Protein AF-A0A953ZFB8-F1 (afdb_monomer_lite)

Radius of gyration: 38.37 Å; chains: 1; bounding box: 50×89×90 Å

Secondary structure (DSSP, 8-state):
---------------------------------------PPP-----------------THHHHHHHHHHHHHHHHHHGGGGG----SSSHIIIIIS-SGGG---HHHHHHHT-TTS-GGGTTTS--HHHHHHHHHHHHHHSS-HHHHHHHHHHHHHHHHHHHHHHHHHHHS-HHHHHHHHHHHHH-GGGHHHHH--

Sequence (197 aa):
MSKKKKKKTQASKQSSAKQSNRQSTDPTTAKAAQPASEKSPPVSKAPKTERQSAALPSPPWLLWVFAGAIVVSACVAYWPGLGNGFTNWDDNWLITGNRFIRDLSWQNIQTMFNPMAPREELGNEYLPLRDLSYAINYAFDGLNPRAYHATNLLLHVFNSLLVMLFAARLTGRRWIGGIAGLLFAVHPVHVEAVSWL

pLDDT: mean 80.93, std 21.79, range [34.56, 98.62]

Structure (mmCIF, N/CA/C/O backbone):
data_AF-A0A953ZFB8-F1
#
_entry.id   AF-A0A953ZFB8-F1
#
loop_
_atom_site.group_PDB
_atom_site.id
_atom_site.type_symbol
_atom_site.label_atom_id
_atom_site.label_alt_id
_atom_site.label_comp_id
_atom_site.label_asym_id
_atom_site.label_entity_id
_atom_site.label_seq_id
_atom_site.pdbx_PDB_ins_code
_atom_site.Cartn_x
_atom_site.Cartn_y
_atom_site.Cartn_z
_atom_site.occupancy
_atom_site.B_iso_or_equiv
_atom_site.auth_seq_id
_atom_site.auth_comp_id
_atom_site.auth_asym_id
_atom_site.auth_atom_id
_atom_site.pdbx_PDB_model_num
ATOM 1 N N . MET A 1 1 ? -8.477 70.138 -23.673 1.00 41.78 1 MET A N 1
ATOM 2 C CA . MET A 1 1 ? -9.912 70.512 -23.767 1.00 41.78 1 MET A CA 1
ATOM 3 C C . MET A 1 1 ? -10.722 69.488 -22.969 1.00 41.78 1 MET A C 1
ATOM 5 O O . MET A 1 1 ? -10.775 68.341 -23.363 1.00 41.78 1 MET A O 1
ATOM 9 N N . SER A 1 2 ? -11.025 69.743 -21.694 1.00 40.59 2 SER A N 1
ATOM 10 C CA . SER A 1 2 ? -12.325 70.227 -21.182 1.00 40.59 2 SER A CA 1
ATOM 11 C C . SER A 1 2 ? -13.542 69.375 -21.580 1.00 40.59 2 SER A C 1
ATOM 13 O O . SER A 1 2 ? -14.003 69.481 -22.712 1.00 40.59 2 SER A O 1
ATOM 15 N N . LYS A 1 3 ? -14.135 68.646 -20.617 1.00 45.97 3 LYS A N 1
ATOM 16 C CA . LYS A 1 3 ? -15.486 68.950 -20.094 1.00 45.97 3 LYS A CA 1
ATOM 17 C C . LYS A 1 3 ? -15.881 68.085 -18.880 1.00 45.97 3 LYS A C 1
ATOM 19 O O . LYS A 1 3 ? -15.842 66.865 -18.902 1.00 45.97 3 LYS A O 1
ATOM 24 N N . LYS A 1 4 ? -16.311 68.803 -17.836 1.00 47.00 4 LYS A N 1
ATOM 25 C CA . LYS A 1 4 ? -16.995 68.384 -16.597 1.00 47.00 4 LYS A CA 1
ATOM 26 C C . LYS A 1 4 ? -18.384 67.775 -16.850 1.00 47.00 4 LYS A C 1
ATOM 28 O O . LYS A 1 4 ? -19.067 68.236 -17.762 1.00 47.00 4 LYS A O 1
ATOM 33 N N . LYS A 1 5 ? -18.878 66.980 -15.886 1.00 47.72 5 LYS A N 1
ATOM 34 C CA . LYS A 1 5 ? -20.189 67.100 -15.177 1.00 47.72 5 LYS A CA 1
ATOM 35 C C . LYS A 1 5 ? -20.381 65.875 -14.250 1.00 47.72 5 LYS A C 1
ATOM 37 O O . LYS A 1 5 ? -19.920 64.814 -14.618 1.00 47.72 5 LYS A O 1
ATOM 42 N N . LYS A 1 6 ? -21.135 65.856 -13.142 1.00 48.69 6 LYS A N 1
ATOM 43 C CA . LYS A 1 6 ? -21.593 66.783 -12.074 1.00 48.69 6 LYS A CA 1
ATOM 44 C C . LYS A 1 6 ? -22.610 65.966 -11.226 1.00 48.69 6 LYS A C 1
ATOM 46 O O . LYS A 1 6 ? -23.316 65.163 -11.823 1.00 48.69 6 LYS A O 1
ATOM 51 N N . LYS A 1 7 ? -22.813 66.355 -9.950 1.00 50.81 7 LYS A N 1
ATOM 52 C CA . LYS A 1 7 ? -23.950 66.061 -9.014 1.00 50.81 7 LYS A CA 1
ATOM 53 C C . LYS A 1 7 ? -23.828 64.777 -8.169 1.00 50.81 7 LYS A C 1
ATOM 55 O O . LYS A 1 7 ? -23.383 63.777 -8.696 1.00 50.81 7 LYS A O 1
ATOM 60 N N . LYS A 1 8 ? -24.265 64.697 -6.901 1.00 45.34 8 LYS A N 1
ATOM 61 C CA . LYS A 1 8 ? -24.909 65.586 -5.881 1.00 45.34 8 LYS A CA 1
ATOM 62 C C . LYS A 1 8 ? -24.844 64.781 -4.549 1.00 45.34 8 LYS A C 1
ATOM 64 O O . LYS A 1 8 ? -25.052 63.581 -4.615 1.00 45.34 8 LYS A O 1
ATOM 69 N N . THR A 1 9 ? -24.370 65.280 -3.402 1.00 46.12 9 THR A N 1
ATOM 70 C CA . THR A 1 9 ? -25.016 66.132 -2.363 1.00 46.12 9 THR A CA 1
ATOM 71 C C . THR A 1 9 ? -26.118 65.466 -1.512 1.00 46.12 9 THR A C 1
ATOM 73 O O . THR A 1 9 ? -27.192 65.223 -2.047 1.00 46.12 9 THR A O 1
ATOM 76 N N . GLN A 1 10 ? -25.884 65.342 -0.190 1.00 43.16 10 GLN A N 1
ATOM 77 C CA . GLN A 1 10 ? -26.814 65.524 0.962 1.00 43.16 10 GLN A CA 1
ATOM 78 C C . GLN A 1 10 ? -25.949 65.551 2.260 1.00 43.16 10 GLN A C 1
ATOM 80 O O . GLN A 1 10 ? -25.187 64.620 2.475 1.00 43.16 10 GLN A O 1
ATOM 85 N N . ALA A 1 11 ? -25.716 66.695 2.933 1.00 44.22 11 ALA A N 1
ATOM 86 C CA . ALA A 1 11 ? -26.520 67.402 3.965 1.00 44.22 11 ALA A CA 1
ATOM 87 C C . ALA A 1 11 ? -26.626 66.610 5.299 1.00 44.22 11 ALA A C 1
ATOM 89 O O . ALA A 1 11 ? -27.256 65.566 5.310 1.00 44.22 11 ALA A O 1
ATOM 90 N N . SER A 1 12 ? -25.898 66.920 6.388 1.00 40.75 12 SER A N 1
ATOM 91 C CA . SER A 1 12 ? -25.897 68.095 7.304 1.00 40.75 12 SER A CA 1
ATOM 92 C C . SER A 1 12 ? -27.102 68.193 8.260 1.00 40.75 12 SER A C 1
ATOM 94 O O . SER A 1 12 ? -28.220 68.393 7.788 1.00 40.75 12 SER A O 1
ATOM 96 N N . LYS A 1 13 ? -26.823 68.122 9.582 1.00 46.78 13 LYS A N 1
ATOM 97 C CA . LYS A 1 13 ? -27.355 68.916 10.733 1.00 46.78 13 LYS A CA 1
ATOM 98 C C . LYS A 1 13 ? -26.874 68.254 12.052 1.00 46.78 13 LYS A C 1
ATOM 100 O O . LYS A 1 13 ? -27.098 67.065 12.220 1.00 46.78 13 LYS A O 1
ATOM 105 N N . GLN A 1 14 ? -25.990 68.851 12.873 1.00 45.16 14 GLN A N 1
ATOM 106 C CA . GLN A 1 14 ? -26.216 69.892 13.917 1.00 45.16 14 GLN A CA 1
ATOM 107 C C . GLN A 1 14 ? -27.332 69.490 14.915 1.00 45.16 14 GLN A C 1
ATOM 109 O O . GLN A 1 14 ? -28.384 69.060 14.470 1.00 45.16 14 GLN A O 1
ATOM 114 N N . SER A 1 15 ? -27.232 69.604 16.250 1.00 41.75 15 SER A N 1
ATOM 115 C CA . SER A 1 15 ? -26.653 70.686 17.063 1.00 41.75 15 SER A CA 1
ATOM 116 C C . SER A 1 15 ? -26.694 70.377 18.582 1.00 41.75 15 SER A C 1
ATOM 118 O O . SER A 1 15 ? -27.609 69.694 19.025 1.00 41.75 15 SER A O 1
ATOM 120 N N . SER A 1 16 ? -25.787 71.029 19.332 1.00 41.94 16 SER A N 1
ATOM 121 C CA . SER A 1 16 ? -25.888 71.599 20.707 1.00 41.94 16 SER A CA 1
ATOM 122 C C . SER A 1 16 ? -26.196 70.693 21.918 1.00 41.94 16 SER A C 1
ATOM 124 O O . SER A 1 16 ? -27.243 70.073 21.982 1.00 41.94 16 SER A O 1
ATOM 126 N N . ALA A 1 17 ? -25.324 70.538 22.926 1.00 40.50 17 ALA A N 1
ATOM 127 C CA . ALA A 1 17 ? -24.725 71.504 23.875 1.00 40.50 17 ALA A CA 1
ATOM 128 C C . ALA A 1 17 ? -25.684 72.037 24.963 1.00 40.50 17 ALA A C 1
ATOM 130 O O . ALA A 1 17 ? -26.555 72.844 24.650 1.00 40.50 17 ALA A O 1
ATOM 131 N N . LYS A 1 18 ? -25.423 71.706 26.243 1.00 44.59 18 LYS A N 1
ATOM 132 C CA . LYS A 1 18 ? -25.261 72.697 27.332 1.00 44.59 18 LYS A CA 1
ATOM 133 C C . LYS A 1 18 ? -24.816 72.080 28.666 1.00 44.59 18 LYS A C 1
ATOM 135 O O . LYS A 1 18 ? -25.391 71.113 29.147 1.00 44.59 18 LYS A O 1
ATOM 140 N N . GLN A 1 19 ? -23.804 72.719 29.249 1.00 43.84 19 GLN A N 1
ATOM 141 C CA . GLN A 1 19 ? -23.327 72.603 30.628 1.00 43.84 19 GLN A CA 1
ATOM 142 C C . GLN A 1 19 ? -24.406 72.934 31.668 1.00 43.84 19 GLN A C 1
ATOM 144 O O . GLN A 1 19 ? -25.218 73.829 31.441 1.00 43.84 19 GLN A O 1
ATOM 149 N N . SER A 1 20 ? -24.266 72.379 32.874 1.00 43.28 20 SER A N 1
ATOM 150 C CA . SER A 1 20 ? -24.344 73.196 34.091 1.00 43.28 20 SER A CA 1
ATOM 151 C C . SER A 1 20 ? -23.606 72.527 35.251 1.00 43.28 20 SER A C 1
ATOM 153 O O . SER A 1 20 ? -23.839 71.372 35.588 1.00 43.28 20 SER A O 1
ATOM 155 N N . ASN A 1 21 ? -22.685 73.298 35.813 1.00 38.06 21 ASN A N 1
ATOM 156 C CA . ASN A 1 21 ? -21.825 73.034 36.955 1.00 38.06 21 ASN A CA 1
ATOM 157 C C . ASN A 1 21 ? -22.544 73.502 38.235 1.00 38.06 21 ASN A C 1
ATOM 159 O O . ASN A 1 21 ? -23.193 74.547 38.174 1.00 38.06 21 ASN A O 1
ATOM 163 N N . ARG A 1 22 ? -22.393 72.804 39.370 1.00 39.56 22 ARG A N 1
ATOM 164 C CA . ARG A 1 22 ? -22.519 73.363 40.737 1.00 39.56 22 ARG A CA 1
ATOM 165 C C . ARG A 1 22 ? -22.093 72.325 41.786 1.00 39.56 22 ARG A C 1
ATOM 167 O O . ARG A 1 22 ? -22.805 71.366 42.056 1.00 39.56 22 ARG A O 1
ATOM 174 N N . GLN A 1 23 ? -20.916 72.549 42.363 1.00 40.75 23 GLN A N 1
ATOM 175 C CA . GLN A 1 23 ? -20.495 72.044 43.673 1.00 40.75 23 GLN A CA 1
ATOM 176 C C . GLN A 1 23 ? -21.063 72.949 44.773 1.00 40.75 23 GLN A C 1
ATOM 178 O O . GLN A 1 23 ? -21.121 74.156 44.545 1.00 40.75 23 GLN A O 1
ATOM 183 N N . SER A 1 24 ? -21.355 72.394 45.957 1.00 38.72 24 SER A N 1
ATOM 184 C CA . SER A 1 24 ? -20.981 72.981 47.263 1.00 38.72 24 SER A CA 1
ATOM 185 C C . SER A 1 24 ? -21.540 72.177 48.456 1.00 38.72 24 SER A C 1
ATOM 187 O O . SER A 1 24 ? -22.750 71.981 48.510 1.00 38.72 24 SER A O 1
ATOM 189 N N . THR A 1 25 ? -20.646 71.845 49.410 1.00 40.09 25 THR A N 1
ATOM 190 C CA . THR A 1 25 ? -20.782 71.949 50.896 1.00 40.09 25 THR A CA 1
ATOM 191 C C . THR A 1 25 ? -21.864 71.118 51.617 1.00 40.09 25 THR A C 1
ATOM 193 O O . THR A 1 25 ? -23.002 71.115 51.181 1.00 40.09 25 THR A O 1
ATOM 196 N N . ASP A 1 26 ? -21.706 70.497 52.791 1.00 38.88 26 ASP A N 1
ATOM 197 C CA . ASP A 1 26 ? -20.645 70.273 53.795 1.00 38.88 26 ASP A CA 1
ATOM 198 C C . ASP A 1 26 ? -21.293 69.314 54.871 1.00 38.88 26 ASP A C 1
ATOM 200 O O . ASP A 1 26 ? -22.185 68.561 54.473 1.00 38.88 26 ASP A O 1
ATOM 204 N N . PRO A 1 27 ? -20.943 69.214 56.176 1.00 50.56 27 PRO A N 1
ATOM 205 C CA . PRO A 1 27 ? -20.418 67.970 56.752 1.00 50.56 27 PRO A CA 1
ATOM 206 C C . PRO A 1 27 ? -21.208 67.368 57.955 1.00 50.56 27 PRO A C 1
ATOM 208 O O . PRO A 1 27 ? -22.107 67.977 58.518 1.00 50.56 27 PRO A O 1
ATOM 211 N N . THR A 1 28 ? -20.755 66.186 58.403 1.00 34.56 28 THR A N 1
ATOM 212 C CA . THR A 1 28 ? -20.829 65.622 59.778 1.00 34.56 28 THR A CA 1
ATOM 213 C C . THR A 1 28 ? -22.184 65.183 60.388 1.00 34.56 28 THR A C 1
ATOM 215 O O . THR A 1 28 ? -23.172 65.906 60.424 1.00 34.56 28 THR A O 1
ATOM 218 N N . THR A 1 29 ? -22.102 64.030 61.076 1.00 40.28 29 THR A N 1
ATOM 219 C CA . THR A 1 29 ? -22.733 63.614 62.361 1.00 40.28 29 THR A CA 1
ATOM 220 C C . THR A 1 29 ? -23.778 62.476 62.379 1.00 40.28 29 THR A C 1
ATOM 222 O O . THR A 1 29 ? -24.861 62.572 61.824 1.00 40.28 29 THR A O 1
ATOM 225 N N . ALA A 1 30 ? -23.438 61.469 63.205 1.00 38.53 30 ALA A N 1
ATOM 226 C CA . ALA A 1 30 ? -24.288 60.676 64.111 1.00 38.53 30 ALA A CA 1
ATOM 227 C C . ALA A 1 30 ? -25.146 59.488 63.598 1.00 38.53 30 ALA A C 1
ATOM 229 O O . ALA A 1 30 ? -26.313 59.615 63.261 1.00 38.53 30 ALA A O 1
ATOM 230 N N . LYS A 1 31 ? -24.560 58.285 63.740 1.00 40.53 31 LYS A N 1
ATOM 231 C CA . LYS A 1 31 ? -24.958 57.200 64.676 1.00 40.53 31 LYS A CA 1
ATOM 232 C C . LYS A 1 31 ? -26.458 56.858 64.818 1.00 40.53 31 LYS A C 1
ATOM 234 O O . LYS A 1 31 ? -27.161 57.546 65.545 1.00 40.53 31 LYS A O 1
ATOM 239 N N . ALA A 1 32 ? -26.857 55.660 64.364 1.00 38.25 32 ALA A N 1
ATOM 240 C CA . ALA A 1 32 ? -27.895 54.846 65.021 1.00 38.25 32 ALA A CA 1
ATOM 241 C C . ALA A 1 32 ? -27.868 53.352 64.604 1.00 38.25 32 ALA A C 1
ATOM 243 O O . ALA A 1 32 ? -27.874 53.036 63.424 1.00 38.25 32 ALA A O 1
ATOM 244 N N . ALA A 1 33 ? -27.886 52.485 65.626 1.00 41.94 33 ALA A N 1
ATOM 245 C CA . ALA A 1 33 ? -28.493 51.144 65.722 1.00 41.94 33 ALA A CA 1
ATOM 246 C C . ALA A 1 33 ? -28.076 49.975 64.784 1.00 41.94 33 ALA A C 1
ATOM 248 O O . ALA A 1 33 ? -28.379 49.942 63.598 1.00 41.94 33 ALA A O 1
ATOM 249 N N . GLN A 1 34 ? -27.493 48.929 65.394 1.00 45.19 34 GLN A N 1
ATOM 250 C CA . GLN A 1 34 ? -27.480 47.530 64.913 1.00 45.19 34 GLN A CA 1
ATOM 251 C C . GLN A 1 34 ? -28.876 46.888 65.140 1.00 45.19 34 GLN A C 1
ATOM 253 O O . GLN A 1 34 ? -29.591 47.376 66.020 1.00 45.19 34 GLN A O 1
ATOM 258 N N . PRO A 1 35 ? -29.278 45.802 64.435 1.00 44.44 35 PRO A N 1
ATOM 259 C CA . PRO A 1 35 ? -28.895 44.453 64.886 1.00 44.44 35 PRO A CA 1
ATOM 260 C C . PRO A 1 35 ? -28.670 43.393 63.778 1.00 44.44 35 PRO A C 1
ATOM 262 O O . PRO A 1 35 ? -29.130 43.506 62.649 1.00 44.44 35 PRO A O 1
ATOM 265 N N . ALA A 1 36 ? -27.926 42.353 64.169 1.00 51.22 36 ALA A N 1
ATOM 266 C CA . ALA A 1 36 ? -27.857 40.977 63.659 1.00 51.22 36 ALA A CA 1
ATOM 267 C C . ALA A 1 36 ? -28.504 40.637 62.292 1.00 51.22 36 ALA A C 1
ATOM 269 O O . ALA A 1 36 ? -29.702 40.393 62.200 1.00 51.22 36 ALA A O 1
ATOM 270 N N . SER A 1 37 ? -27.656 40.441 61.273 1.00 48.62 37 SER A N 1
ATOM 271 C CA . SER A 1 37 ? -27.971 39.644 60.080 1.00 48.62 37 SER A CA 1
ATOM 272 C C . SER A 1 37 ? -27.308 38.271 60.205 1.00 48.62 37 SER A C 1
ATOM 274 O O . SER A 1 37 ? -26.112 38.106 59.972 1.00 48.62 37 SER A O 1
ATOM 276 N N . GLU A 1 38 ? -28.118 37.322 60.653 1.00 48.31 38 GLU A N 1
ATOM 277 C CA . GLU A 1 38 ? -28.149 35.895 60.323 1.00 48.31 38 GLU A CA 1
ATOM 278 C C . GLU A 1 38 ? -27.041 35.389 59.372 1.00 48.31 38 GLU A C 1
ATOM 280 O O . GLU A 1 38 ? -26.993 35.711 58.184 1.00 48.31 38 GLU A O 1
ATOM 285 N N . LYS A 1 39 ? -26.132 34.561 59.905 1.00 50.91 39 LYS A N 1
ATOM 286 C CA . LYS A 1 39 ? -25.180 33.788 59.099 1.00 50.91 39 LYS A CA 1
ATOM 287 C C . LYS A 1 39 ? -25.954 32.698 58.359 1.00 50.91 39 LYS A C 1
ATOM 289 O O . LYS A 1 39 ? -26.303 31.683 58.957 1.00 50.91 39 LYS A O 1
ATOM 294 N N . SER A 1 40 ? -26.175 32.882 57.062 1.00 48.59 40 SER A N 1
ATOM 295 C CA . SER A 1 40 ? -26.625 31.808 56.176 1.00 48.59 40 SER A CA 1
ATOM 296 C C . SER A 1 40 ? -25.667 30.608 56.280 1.00 48.59 40 SER A C 1
ATOM 298 O O . SER A 1 40 ? -24.446 30.812 56.259 1.00 48.59 40 SER A O 1
ATOM 300 N N . PRO A 1 41 ? -26.159 29.361 56.389 1.00 58.16 41 PRO A N 1
ATOM 301 C CA . PRO A 1 41 ? -25.286 28.194 56.395 1.00 58.16 41 PRO A CA 1
ATOM 302 C C . PRO A 1 41 ? -24.552 28.083 55.048 1.00 58.16 41 PRO A C 1
ATOM 304 O O . PRO A 1 41 ? -25.095 28.487 54.013 1.00 58.16 41 PRO A O 1
ATOM 307 N N . PRO A 1 42 ? -23.321 27.540 55.017 1.00 54.78 42 PRO A N 1
ATOM 308 C CA . PRO A 1 42 ? -22.620 27.341 53.763 1.00 54.78 42 PRO A CA 1
ATOM 309 C C . PRO A 1 42 ? -23.412 26.338 52.925 1.00 54.78 42 PRO A C 1
ATOM 311 O O . PRO A 1 42 ? -23.629 25.198 53.334 1.00 54.78 42 PRO A O 1
ATOM 314 N N . VAL A 1 43 ? -23.844 26.774 51.741 1.00 57.75 43 VAL A N 1
ATOM 315 C CA . VAL A 1 43 ? -24.380 25.895 50.703 1.00 57.75 43 VAL A CA 1
ATOM 316 C C . VAL A 1 43 ? -23.309 24.848 50.410 1.00 57.75 43 VAL A C 1
ATOM 318 O O . VAL A 1 43 ? -22.304 25.132 49.754 1.00 57.75 43 VAL A O 1
ATOM 321 N N . SER A 1 44 ? -23.511 23.647 50.951 1.00 55.41 44 SER A N 1
ATOM 322 C CA . SER A 1 44 ? -22.732 22.459 50.632 1.00 55.41 44 SER A CA 1
ATOM 323 C C . SER A 1 44 ? -22.824 22.242 49.126 1.00 55.41 44 SER A C 1
ATOM 325 O O . SER A 1 44 ? -23.859 21.837 48.593 1.00 55.41 44 SER A O 1
ATOM 327 N N . LYS A 1 45 ? -21.747 22.584 48.416 1.00 58.97 45 LYS A N 1
ATOM 328 C CA . LYS A 1 45 ? -21.576 22.227 47.013 1.00 58.97 45 LYS A CA 1
ATOM 329 C C . LYS A 1 45 ? -21.399 20.714 46.974 1.00 58.97 45 LYS A C 1
ATOM 331 O O . LYS A 1 45 ? -20.284 20.220 47.117 1.00 58.97 45 LYS A O 1
ATOM 336 N N . ALA A 1 46 ? -22.500 19.986 46.804 1.00 57.94 46 ALA A N 1
ATOM 337 C CA . ALA A 1 46 ? -22.440 18.582 46.432 1.00 57.94 46 ALA A CA 1
ATOM 338 C C . ALA A 1 46 ? -21.515 18.461 45.206 1.00 57.94 46 ALA A C 1
ATOM 340 O O . ALA A 1 46 ? -21.686 19.225 44.245 1.00 57.94 46 ALA A O 1
ATOM 341 N N . PRO A 1 47 ? -20.509 17.571 45.222 1.00 51.84 47 PRO A N 1
ATOM 342 C CA . PRO A 1 47 ? -19.654 17.400 44.066 1.00 51.84 47 PRO A CA 1
ATOM 343 C C . PRO A 1 47 ? -20.538 16.899 42.928 1.00 51.84 47 PRO A C 1
ATOM 345 O O . PRO A 1 47 ? -21.163 15.843 43.032 1.00 51.84 47 PRO A O 1
ATOM 348 N N . LYS A 1 48 ? -20.611 17.680 41.844 1.00 52.28 48 LYS A N 1
ATOM 349 C CA . LYS A 1 48 ? -21.146 17.213 40.567 1.00 52.28 48 LYS A CA 1
ATOM 350 C C . LYS A 1 48 ? -20.321 15.995 40.188 1.00 52.28 48 LYS A C 1
ATOM 352 O O . LYS A 1 48 ? -19.193 16.122 39.723 1.00 52.28 48 LYS A O 1
ATOM 357 N N . THR A 1 49 ? -20.863 14.812 40.447 1.00 52.94 49 THR A N 1
ATOM 358 C CA . THR A 1 49 ? -20.338 13.575 39.899 1.00 52.94 49 THR A CA 1
ATOM 359 C C . THR A 1 49 ? -20.585 13.656 38.401 1.00 52.94 49 THR A C 1
ATOM 361 O O . THR A 1 49 ? -21.632 13.243 37.906 1.00 52.94 49 THR A O 1
ATOM 364 N N . GLU A 1 50 ? -19.638 14.242 37.670 1.00 55.38 50 GLU A N 1
ATOM 365 C CA . GLU A 1 50 ? -19.444 13.904 36.272 1.00 55.38 50 GLU A CA 1
ATOM 366 C C . GLU A 1 50 ? -19.217 12.394 36.247 1.00 55.38 50 GLU A C 1
ATOM 368 O O . GLU A 1 50 ? -18.108 11.901 36.443 1.00 55.38 50 GLU A O 1
ATOM 373 N N . ARG A 1 51 ? -20.291 11.627 36.045 1.00 55.75 51 ARG A N 1
ATOM 374 C CA . ARG A 1 51 ? -20.177 10.268 35.533 1.00 55.75 51 ARG A CA 1
ATOM 375 C C . ARG A 1 51 ? -19.682 10.400 34.099 1.00 55.75 51 ARG A C 1
ATOM 377 O O . ARG A 1 51 ? -20.435 10.219 33.147 1.00 55.75 51 ARG A O 1
ATOM 384 N N . GLN A 1 52 ? -18.403 10.734 33.950 1.00 53.66 52 GLN A N 1
ATOM 385 C CA . GLN A 1 52 ? -17.646 10.324 32.788 1.00 53.66 52 GLN A CA 1
ATOM 386 C C . GLN A 1 52 ? -17.825 8.811 32.761 1.00 53.66 52 GLN A C 1
ATOM 388 O O . GLN A 1 52 ? -17.391 8.108 33.674 1.00 53.66 52 GLN A O 1
ATOM 393 N N . SER A 1 53 ? -18.600 8.324 31.794 1.00 53.88 53 SER A N 1
ATOM 394 C CA . SER A 1 53 ? -18.724 6.900 31.522 1.00 53.88 53 SER A CA 1
ATOM 395 C C . SER A 1 53 ? -17.332 6.439 31.101 1.00 53.88 53 SER A C 1
ATOM 397 O O . SER A 1 53 ? -16.967 6.493 29.926 1.00 53.88 53 SER A O 1
ATOM 399 N N . ALA A 1 54 ? -16.506 6.116 32.096 1.00 58.41 54 ALA A N 1
ATOM 400 C CA . ALA A 1 54 ? -15.181 5.569 31.929 1.00 58.41 54 ALA A CA 1
ATOM 401 C C . ALA A 1 54 ? -15.392 4.186 31.325 1.00 58.41 54 ALA A C 1
ATOM 403 O O . ALA A 1 54 ? -15.594 3.200 32.031 1.00 58.41 54 ALA A O 1
ATOM 404 N N . ALA A 1 55 ? -15.467 4.146 29.993 1.00 63.50 55 ALA A N 1
ATOM 405 C CA . ALA A 1 55 ? -15.485 2.908 29.245 1.00 63.50 55 ALA A CA 1
ATOM 406 C C . ALA A 1 55 ? -14.308 2.079 29.755 1.00 63.50 55 ALA A C 1
ATOM 408 O O . ALA A 1 55 ? -13.169 2.550 29.737 1.00 63.50 55 ALA A O 1
ATOM 409 N N . LEU A 1 56 ? -14.608 0.890 30.278 1.00 62.69 56 LEU A N 1
ATOM 410 C CA . LEU A 1 56 ? -13.596 0.020 30.857 1.00 62.69 56 LEU A CA 1
ATOM 411 C C . LEU A 1 56 ? -12.452 -0.146 29.846 1.00 62.69 56 LEU A C 1
ATOM 413 O O . LEU A 1 56 ? -12.723 -0.353 28.655 1.00 62.69 56 LEU A O 1
ATOM 417 N N . PRO A 1 57 ? -11.185 -0.033 30.278 1.00 74.31 57 PRO A N 1
ATOM 418 C CA . PRO A 1 57 ? -10.058 -0.203 29.381 1.00 74.31 57 PRO A CA 1
ATOM 419 C C . PRO A 1 57 ? -10.126 -1.610 28.783 1.00 74.31 57 PRO A C 1
ATOM 421 O O . PRO A 1 57 ? -9.939 -2.609 29.473 1.00 74.31 57 PRO A O 1
ATOM 424 N N . SER A 1 58 ? -10.425 -1.692 27.484 1.00 80.31 58 SER A N 1
ATOM 425 C CA . SER A 1 58 ? -10.416 -2.954 26.732 1.00 80.31 58 SER A CA 1
ATOM 426 C C . SER A 1 58 ? -9.080 -3.669 26.943 1.00 80.31 58 SER A C 1
ATOM 428 O O . SER A 1 58 ? -8.064 -2.977 26.965 1.00 80.31 58 SER A O 1
ATOM 430 N N . PRO A 1 59 ? -9.021 -5.000 27.067 1.00 87.56 59 PRO A N 1
ATOM 431 C CA . PRO A 1 59 ? -7.774 -5.697 27.369 1.00 87.56 59 PRO A CA 1
ATOM 432 C C . PRO A 1 59 ? -6.764 -5.615 26.204 1.00 87.56 59 PRO A C 1
ATOM 434 O O . PRO A 1 59 ? -7.164 -5.443 25.051 1.00 87.56 59 PRO A O 1
ATOM 437 N N . PRO A 1 60 ? -5.445 -5.705 26.466 1.00 86.25 60 PRO A N 1
ATOM 438 C CA . PRO A 1 60 ? -4.417 -5.528 25.434 1.00 86.25 60 PRO A CA 1
ATOM 439 C C . PRO A 1 60 ? -4.408 -6.643 24.379 1.00 86.25 60 PRO A C 1
ATOM 441 O O . PRO A 1 60 ? -4.088 -6.370 23.225 1.00 86.25 60 PRO A O 1
ATOM 444 N N . TRP A 1 61 ? -4.820 -7.867 24.732 1.00 92.00 61 TRP A N 1
ATOM 445 C CA . TRP A 1 61 ? -4.913 -8.992 23.790 1.00 92.00 61 TRP A CA 1
ATOM 446 C C . TRP A 1 61 ? -5.910 -8.743 22.651 1.00 92.00 61 TRP A C 1
ATOM 448 O O . TRP A 1 61 ? -5.758 -9.301 21.567 1.00 92.00 61 TRP A O 1
ATOM 458 N N . LEU A 1 62 ? -6.889 -7.857 22.862 1.00 92.75 62 LEU A N 1
ATOM 459 C CA . LEU A 1 62 ? -7.897 -7.523 21.861 1.00 92.75 62 LEU A CA 1
ATOM 460 C C . LEU A 1 62 ? -7.273 -6.907 20.599 1.00 92.75 62 LEU A C 1
ATOM 462 O O . LEU A 1 62 ? -7.755 -7.153 19.499 1.00 92.75 62 LEU A O 1
ATOM 466 N N . LEU A 1 63 ? -6.174 -6.154 20.741 1.00 93.50 63 LEU A N 1
ATOM 467 C CA . LEU A 1 63 ? -5.447 -5.599 19.594 1.00 93.50 63 LEU A CA 1
ATOM 468 C C . LEU A 1 63 ? -4.857 -6.697 18.714 1.00 93.50 63 LEU A C 1
ATOM 470 O O . LEU A 1 63 ? -4.930 -6.595 17.498 1.00 93.50 63 LEU A O 1
ATOM 474 N N . TRP A 1 64 ? -4.307 -7.747 19.320 1.00 96.06 64 TRP A N 1
ATOM 475 C CA . TRP A 1 64 ? -3.725 -8.866 18.582 1.00 96.06 64 TRP A CA 1
ATOM 476 C C . TRP A 1 64 ? -4.790 -9.695 17.871 1.00 96.06 64 TRP A C 1
ATOM 478 O O . TRP A 1 64 ? -4.574 -10.114 16.739 1.00 96.06 64 TRP A O 1
ATOM 488 N N . VAL A 1 65 ? -5.961 -9.869 18.491 1.00 97.19 65 VAL A N 1
ATOM 489 C CA . VAL A 1 65 ? -7.103 -10.532 17.846 1.00 97.19 65 VAL A CA 1
ATOM 490 C C . VAL A 1 65 ? -7.573 -9.743 16.628 1.00 97.19 65 VAL A C 1
ATOM 492 O O . VAL A 1 65 ? -7.713 -10.322 15.554 1.00 97.19 65 VAL A O 1
ATOM 495 N N . PHE A 1 66 ? -7.755 -8.425 16.755 1.00 98.00 66 PHE A N 1
ATOM 496 C 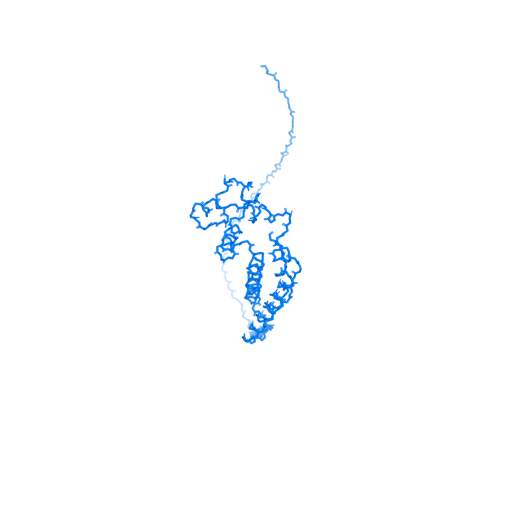CA . PHE A 1 66 ? -8.121 -7.594 15.608 1.00 98.00 66 PHE A CA 1
ATOM 497 C C . PHE A 1 66 ? -7.023 -7.546 14.544 1.00 98.00 66 PHE A C 1
ATOM 499 O O . PHE A 1 66 ? -7.339 -7.644 13.365 1.00 98.00 66 PHE A O 1
ATOM 506 N N . ALA A 1 67 ? -5.749 -7.467 14.935 1.00 98.06 67 ALA A N 1
ATOM 507 C CA . ALA A 1 67 ? -4.631 -7.507 13.998 1.00 98.06 67 ALA A CA 1
ATOM 508 C C . ALA A 1 67 ? -4.619 -8.813 13.190 1.00 98.06 67 ALA A C 1
ATOM 510 O O . ALA A 1 67 ? -4.544 -8.776 11.965 1.00 98.06 67 ALA A O 1
ATOM 511 N N . GLY A 1 68 ? -4.752 -9.960 13.864 1.00 98.25 68 GLY A N 1
ATOM 512 C CA . GLY A 1 68 ? -4.840 -11.262 13.205 1.00 98.25 68 GLY A CA 1
ATOM 513 C C . GLY A 1 68 ? -6.057 -11.359 12.285 1.00 98.25 68 GLY A C 1
ATOM 514 O O . GLY A 1 68 ? -5.927 -11.796 11.145 1.00 98.25 68 GLY A O 1
ATOM 515 N N . ALA A 1 69 ? -7.219 -10.884 12.742 1.00 98.38 69 ALA A N 1
ATOM 516 C CA . ALA A 1 69 ? -8.433 -10.858 11.933 1.00 98.38 69 ALA A CA 1
ATOM 517 C C . ALA A 1 69 ? -8.269 -9.998 10.669 1.00 98.38 69 ALA A C 1
ATOM 519 O O . ALA A 1 69 ? -8.656 -10.452 9.600 1.00 98.38 69 ALA A O 1
ATOM 520 N N . ILE A 1 70 ? -7.642 -8.820 10.773 1.00 98.62 70 ILE A N 1
ATOM 521 C CA . ILE A 1 70 ? -7.341 -7.925 9.642 1.00 98.62 70 ILE A CA 1
ATOM 522 C C . ILE A 1 70 ? -6.468 -8.629 8.604 1.00 98.62 70 I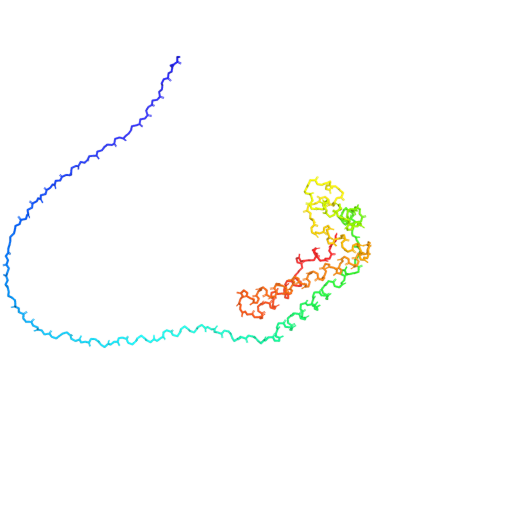LE A C 1
ATOM 524 O O . ILE A 1 70 ? -6.813 -8.635 7.422 1.00 98.62 70 ILE A O 1
ATOM 528 N N . VAL A 1 71 ? -5.365 -9.243 9.046 1.00 98.50 71 VAL A N 1
ATOM 529 C CA . VAL A 1 71 ? -4.441 -9.966 8.160 1.00 98.50 71 VAL A CA 1
ATOM 530 C C . VAL A 1 71 ? -5.186 -11.077 7.424 1.00 98.50 71 VAL A C 1
ATOM 532 O O . VAL A 1 71 ? -5.143 -11.140 6.199 1.00 98.50 71 VAL A O 1
ATOM 535 N N . VAL A 1 72 ? -5.922 -11.918 8.156 1.00 98.50 72 VAL A N 1
ATOM 536 C CA . VAL A 1 72 ? -6.670 -13.035 7.565 1.00 98.50 72 VAL A CA 1
ATOM 537 C C . VAL A 1 72 ? -7.737 -12.529 6.597 1.00 98.50 72 VAL A C 1
ATOM 539 O O . VAL A 1 72 ? -7.809 -13.021 5.475 1.00 98.50 72 VAL A O 1
ATOM 542 N N . SER A 1 73 ? -8.538 -11.534 6.986 1.00 98.19 73 SER A N 1
ATOM 543 C CA . SER A 1 73 ? -9.618 -11.025 6.138 1.00 98.19 73 SER A CA 1
ATOM 544 C C . SER A 1 73 ? -9.102 -10.371 4.859 1.00 98.19 73 SER A C 1
ATOM 546 O O . SER A 1 73 ? -9.672 -10.607 3.798 1.00 98.19 73 SER A O 1
ATOM 548 N N . ALA A 1 74 ? -8.012 -9.600 4.936 1.00 97.56 74 ALA A N 1
ATOM 549 C CA . ALA A 1 74 ? -7.394 -8.996 3.760 1.00 97.56 74 ALA A CA 1
ATOM 550 C C . ALA A 1 74 ? -6.832 -10.078 2.830 1.00 97.56 74 ALA A C 1
ATOM 552 O O . ALA A 1 74 ? -7.140 -10.084 1.641 1.00 97.56 74 ALA A O 1
ATOM 553 N N . CYS A 1 75 ? -6.076 -11.042 3.367 1.00 97.06 75 CYS A N 1
ATOM 554 C CA . CYS A 1 75 ? -5.544 -12.141 2.567 1.00 97.06 75 CYS A CA 1
ATOM 555 C C . CYS A 1 75 ? -6.658 -12.927 1.874 1.00 97.06 75 CYS A C 1
ATOM 557 O O . CYS A 1 75 ? -6.548 -13.190 0.686 1.00 97.06 75 CYS A O 1
ATOM 559 N N . VAL A 1 76 ? -7.746 -13.260 2.574 1.00 97.44 76 VAL A N 1
ATOM 560 C CA . VAL A 1 76 ? -8.885 -13.977 1.977 1.00 97.44 76 VAL A CA 1
ATOM 561 C C . VAL A 1 76 ? -9.567 -13.144 0.889 1.00 97.44 76 VAL A C 1
ATOM 563 O O . VAL A 1 76 ? -9.853 -13.676 -0.181 1.00 97.44 76 VAL A O 1
ATOM 566 N N . ALA A 1 77 ? -9.807 -11.853 1.134 1.00 96.12 77 ALA A N 1
ATOM 567 C CA . ALA A 1 77 ? -10.486 -10.975 0.181 1.00 96.12 77 ALA A CA 1
ATOM 568 C C . ALA A 1 77 ? -9.690 -10.785 -1.122 1.00 96.12 77 ALA A C 1
ATOM 570 O O . ALA A 1 77 ? -10.277 -10.771 -2.202 1.00 96.12 77 ALA A O 1
ATOM 571 N N . TYR A 1 78 ? -8.363 -10.675 -1.024 1.00 96.19 78 TYR A N 1
ATOM 572 C CA . TYR A 1 78 ? -7.483 -10.368 -2.156 1.00 96.19 78 TYR A CA 1
ATOM 573 C C . TYR A 1 78 ? -6.726 -11.580 -2.713 1.00 96.19 78 TYR A C 1
ATOM 575 O O . TYR A 1 78 ? -6.039 -11.451 -3.725 1.00 96.19 78 TYR A O 1
ATOM 583 N N . TRP A 1 79 ? -6.880 -12.768 -2.116 1.00 95.56 79 TRP A N 1
ATOM 584 C CA . TRP A 1 79 ? -6.255 -14.008 -2.589 1.00 95.56 79 TRP A CA 1
ATOM 585 C C . TRP A 1 79 ? -6.475 -14.276 -4.085 1.00 95.56 79 TRP A C 1
ATOM 587 O O . TRP A 1 79 ? -5.496 -14.598 -4.761 1.00 95.56 79 TRP A O 1
ATOM 597 N N . PRO A 1 80 ? -7.693 -14.111 -4.650 1.00 94.38 80 PRO A N 1
ATOM 598 C CA . PRO A 1 80 ? -7.902 -14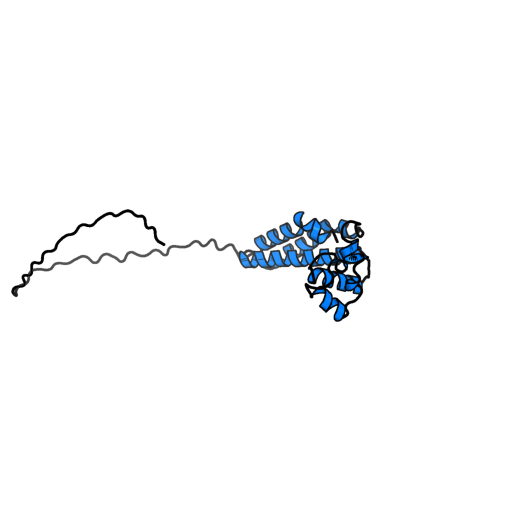.329 -6.081 1.00 94.38 80 PRO A CA 1
ATOM 599 C C . PRO A 1 80 ? -7.049 -13.404 -6.959 1.00 94.38 80 PRO A C 1
ATOM 601 O O . PRO A 1 80 ? -6.596 -13.822 -8.021 1.00 94.38 80 PRO A O 1
ATOM 604 N N . GLY A 1 81 ? -6.775 -12.181 -6.489 1.00 91.19 81 GLY A N 1
ATOM 605 C CA . GLY A 1 81 ? -5.970 -11.189 -7.201 1.00 91.19 81 GLY A CA 1
ATOM 606 C C . GLY A 1 81 ? -4.524 -11.626 -7.429 1.00 91.19 81 GLY A C 1
ATOM 607 O O . GLY A 1 81 ? -3.935 -11.274 -8.441 1.00 91.19 81 GLY A O 1
ATOM 608 N N . LEU A 1 82 ? -3.970 -12.488 -6.569 1.00 92.50 82 LEU A N 1
ATOM 609 C CA . LEU A 1 82 ? -2.625 -13.051 -6.757 1.00 92.50 82 LEU A CA 1
ATOM 610 C C . LEU A 1 82 ? -2.519 -13.961 -7.992 1.00 92.50 82 LEU A C 1
ATOM 612 O O . LEU A 1 82 ? -1.414 -14.288 -8.422 1.00 92.50 82 LEU A O 1
ATOM 616 N N . GLY A 1 83 ? -3.648 -14.420 -8.537 1.00 92.19 83 GLY A N 1
ATOM 617 C CA . GLY A 1 83 ? -3.704 -15.198 -9.773 1.00 92.19 83 GLY A CA 1
ATOM 618 C C . GLY A 1 83 ? -3.788 -14.350 -11.042 1.00 92.19 83 GLY A C 1
ATOM 619 O O . GLY A 1 83 ? -3.651 -14.910 -12.131 1.00 92.19 83 GLY A O 1
ATOM 620 N N . ASN A 1 84 ? -4.008 -13.039 -10.917 1.00 92.06 84 ASN A N 1
ATOM 621 C CA . ASN A 1 84 ? -4.164 -12.143 -12.055 1.00 92.06 84 ASN A CA 1
ATOM 622 C C . ASN A 1 84 ? -2.813 -11.853 -12.727 1.00 92.06 84 ASN A C 1
ATOM 624 O O . ASN A 1 84 ? -1.746 -11.953 -12.117 1.00 92.06 84 ASN A O 1
ATOM 628 N N . GLY A 1 85 ? -2.873 -11.546 -14.023 1.00 93.00 85 GLY A N 1
ATOM 629 C CA . GLY A 1 85 ? -1.734 -11.065 -14.800 1.00 93.00 85 GLY A CA 1
ATOM 630 C C . GLY A 1 85 ? -1.782 -9.551 -14.980 1.00 93.00 85 GLY A C 1
ATOM 631 O O . GLY A 1 85 ? -2.762 -8.918 -14.594 1.00 93.00 85 GLY A O 1
ATOM 632 N N . PHE A 1 86 ? -0.755 -9.000 -15.630 1.00 92.19 86 PHE A N 1
ATOM 633 C CA . PHE A 1 86 ? -0.802 -7.612 -16.082 1.00 92.19 86 PHE A CA 1
ATOM 634 C C . PHE A 1 86 ? -1.946 -7.413 -17.083 1.00 92.19 86 PHE A C 1
ATOM 636 O O . PHE A 1 86 ? -2.172 -8.265 -17.954 1.00 92.19 86 PHE A O 1
ATOM 643 N N . THR A 1 87 ? -2.659 -6.299 -16.970 1.00 85.81 87 THR A N 1
ATOM 644 C CA . THR A 1 87 ? -3.733 -5.924 -17.884 1.00 85.81 87 THR A CA 1
ATOM 645 C C . THR A 1 87 ? -3.216 -5.041 -19.021 1.00 85.81 87 THR A C 1
ATOM 647 O O . THR A 1 87 ? -2.156 -4.432 -18.954 1.00 85.81 87 THR A O 1
ATOM 650 N N . ASN A 1 88 ? -3.946 -5.001 -20.137 1.00 79.62 88 ASN A N 1
ATOM 651 C CA . ASN A 1 88 ? -3.549 -4.228 -21.320 1.00 79.62 88 ASN A CA 1
ATOM 652 C C . ASN A 1 88 ? -4.126 -2.799 -21.305 1.00 79.62 88 ASN A C 1
ATOM 654 O O . ASN A 1 88 ? -4.331 -2.223 -22.376 1.00 79.62 88 ASN A O 1
ATOM 658 N N . TRP A 1 89 ? -4.468 -2.260 -20.130 1.00 81.12 89 TRP A N 1
ATOM 659 C CA . TRP A 1 89 ? -4.977 -0.895 -20.001 1.00 81.12 89 TRP A CA 1
ATOM 660 C C . TRP A 1 89 ? -3.838 0.080 -19.738 1.00 81.12 89 TRP A C 1
ATOM 662 O O . TRP A 1 89 ? -3.465 0.804 -20.657 1.00 81.12 89 TRP A O 1
ATOM 672 N N . ASP A 1 90 ? -3.249 0.046 -18.551 1.00 85.50 90 ASP A N 1
ATOM 673 C CA . ASP A 1 90 ? -2.218 0.980 -18.105 1.00 85.50 90 ASP A CA 1
ATOM 674 C C . ASP A 1 90 ? -0.927 0.296 -17.644 1.00 85.50 90 ASP A C 1
ATOM 676 O O . ASP A 1 90 ? 0.149 0.890 -17.790 1.00 85.50 90 ASP A O 1
ATOM 680 N N . ASP A 1 91 ? -0.967 -0.983 -17.253 1.00 90.94 91 ASP A N 1
ATOM 681 C CA . ASP A 1 91 ? 0.222 -1.754 -16.863 1.00 90.94 91 ASP A CA 1
ATOM 682 C C . ASP A 1 91 ? 1.317 -1.719 -17.947 1.00 90.94 91 ASP A C 1
ATOM 684 O O . ASP A 1 91 ? 2.513 -1.809 -17.656 1.00 90.94 91 ASP A O 1
ATOM 688 N N . ASN A 1 92 ? 0.928 -1.566 -19.217 1.00 89.69 92 ASN A N 1
ATOM 689 C CA . ASN A 1 92 ? 1.862 -1.493 -20.332 1.00 89.69 92 ASN A CA 1
ATOM 690 C C . ASN A 1 92 ? 2.812 -0.305 -20.267 1.00 89.69 92 ASN A C 1
ATOM 692 O O . ASN A 1 92 ? 4.000 -0.466 -20.523 1.00 89.69 92 ASN A O 1
ATOM 696 N N . TRP A 1 93 ? 2.327 0.890 -19.950 1.00 89.62 93 TRP A N 1
ATOM 697 C CA . TRP A 1 93 ? 3.208 2.053 -19.823 1.00 89.62 93 TRP A CA 1
ATOM 698 C C . TRP A 1 93 ? 3.684 2.250 -18.385 1.00 89.62 93 TRP A C 1
ATOM 700 O O . TRP A 1 93 ? 4.751 2.826 -18.188 1.00 89.62 93 TRP A O 1
ATOM 710 N N . LEU A 1 94 ? 2.941 1.756 -17.388 1.00 91.31 94 LEU A N 1
ATOM 711 C CA . LEU A 1 94 ? 3.314 1.850 -15.977 1.00 91.31 94 LEU A CA 1
ATOM 712 C C . LEU A 1 94 ? 4.436 0.869 -15.609 1.00 91.31 94 LEU A C 1
ATOM 714 O O . LEU A 1 94 ? 5.373 1.246 -14.899 1.00 91.31 94 LEU A O 1
ATOM 718 N N . ILE A 1 95 ? 4.357 -0.369 -16.111 1.00 93.38 95 ILE A N 1
ATOM 719 C CA . ILE A 1 95 ? 5.184 -1.500 -15.673 1.00 93.38 95 ILE A CA 1
ATOM 720 C C . ILE A 1 95 ? 5.936 -2.150 -16.837 1.00 93.38 95 ILE A C 1
ATOM 722 O O . ILE A 1 95 ? 7.167 -2.167 -16.837 1.00 93.38 95 ILE A O 1
ATOM 726 N N . THR A 1 96 ? 5.261 -2.738 -17.829 1.00 92.31 96 THR A N 1
ATOM 727 C CA . THR A 1 96 ? 5.929 -3.622 -18.816 1.00 92.31 96 THR A CA 1
ATOM 728 C C . THR A 1 96 ? 6.752 -2.859 -19.866 1.00 92.31 96 THR A C 1
ATOM 730 O O . THR A 1 96 ? 7.766 -3.366 -20.349 1.00 92.31 96 THR A O 1
ATOM 733 N N . GLY A 1 97 ? 6.409 -1.607 -20.149 1.00 90.69 97 GLY A N 1
ATOM 734 C CA . GLY A 1 97 ? 7.124 -0.704 -21.056 1.00 90.69 97 GLY A CA 1
ATOM 735 C C . GLY A 1 97 ? 7.974 0.354 -20.351 1.00 90.69 97 GLY A C 1
ATOM 736 O O . GLY A 1 97 ? 8.794 1.006 -20.994 1.00 90.69 97 GLY A O 1
ATOM 737 N N . ASN A 1 98 ? 7.834 0.510 -19.033 1.00 93.25 98 ASN A N 1
ATOM 738 C CA . ASN A 1 98 ? 8.588 1.502 -18.274 1.00 93.25 98 ASN A CA 1
ATOM 739 C C . ASN A 1 98 ? 10.045 1.050 -18.096 1.00 93.25 98 ASN A C 1
ATOM 741 O O . ASN A 1 98 ? 10.350 0.103 -17.367 1.00 93.25 98 ASN A O 1
ATOM 745 N N . ARG A 1 99 ? 10.974 1.727 -18.775 1.00 93.50 99 ARG A N 1
ATOM 746 C CA . ARG A 1 99 ? 12.402 1.381 -18.703 1.00 93.50 99 ARG A CA 1
ATOM 747 C C . ARG A 1 99 ? 13.063 1.818 -17.398 1.00 93.50 99 ARG A C 1
ATOM 749 O O . ARG A 1 99 ? 14.053 1.219 -16.997 1.00 93.50 99 ARG A O 1
ATOM 756 N N . PHE A 1 100 ? 12.518 2.830 -16.728 1.00 94.06 100 PHE A N 1
ATOM 757 C CA . PHE A 1 100 ? 13.126 3.402 -15.528 1.00 94.06 100 PHE A CA 1
ATOM 758 C C . PHE A 1 100 ? 12.942 2.513 -14.301 1.00 94.06 100 PHE A C 1
ATOM 760 O O . PHE A 1 100 ? 13.717 2.621 -13.359 1.00 94.06 100 PHE A O 1
ATOM 767 N N . ILE A 1 101 ? 11.979 1.587 -14.324 1.00 95.25 101 ILE A N 1
ATOM 768 C CA . ILE A 1 101 ? 11.800 0.606 -13.246 1.00 95.25 101 ILE A CA 1
ATOM 769 C C . ILE A 1 101 ? 12.676 -0.645 -13.408 1.00 95.25 101 ILE A C 1
ATOM 771 O O . ILE A 1 101 ? 12.603 -1.554 -12.588 1.00 95.25 101 ILE A O 1
ATOM 775 N N . ARG A 1 102 ? 13.477 -0.744 -14.477 1.00 95.06 102 ARG A N 1
ATOM 776 C CA . ARG A 1 102 ? 14.266 -1.953 -14.776 1.00 95.06 102 ARG A CA 1
ATOM 777 C C . ARG A 1 102 ? 15.503 -2.109 -13.903 1.00 95.06 102 ARG A C 1
ATOM 779 O O . ARG A 1 102 ? 16.059 -3.199 -13.826 1.00 95.06 102 ARG A O 1
ATOM 786 N N . ASP A 1 103 ? 15.926 -1.045 -13.239 1.00 93.88 103 ASP A N 1
ATOM 787 C CA . ASP A 1 103 ? 17.040 -1.074 -12.309 1.00 93.88 103 ASP A CA 1
ATOM 788 C C . ASP A 1 103 ? 16.920 0.056 -11.282 1.00 93.88 103 ASP A C 1
ATOM 790 O O . ASP A 1 103 ? 16.274 1.080 -11.514 1.00 93.88 103 ASP A O 1
ATOM 794 N N . LEU A 1 104 ? 17.577 -0.142 -10.140 1.00 96.25 104 LEU A N 1
ATOM 795 C CA . LEU A 1 104 ? 17.632 0.810 -9.030 1.00 96.25 104 LEU A CA 1
ATOM 796 C C . LEU A 1 104 ? 18.870 1.720 -9.113 1.00 96.25 104 LEU A C 1
ATOM 798 O O . LEU A 1 104 ? 19.422 2.111 -8.081 1.00 96.25 104 LEU A O 1
ATOM 802 N N . SER A 1 105 ? 19.356 2.040 -10.319 1.00 96.94 105 SER A N 1
ATOM 803 C CA . SER A 1 105 ? 20.447 3.005 -10.464 1.00 96.94 105 SER A CA 1
ATOM 804 C C . SER A 1 105 ? 20.049 4.363 -9.898 1.00 96.94 105 SER A C 1
ATOM 806 O O . SER A 1 105 ? 18.895 4.798 -9.958 1.00 96.94 105 SER A O 1
ATOM 808 N N . TRP A 1 106 ? 21.043 5.074 -9.368 1.00 97.12 106 TRP A N 1
ATOM 809 C CA . TRP A 1 106 ? 20.836 6.414 -8.834 1.00 97.12 106 TRP A CA 1
ATOM 810 C C . TRP A 1 106 ? 20.229 7.360 -9.882 1.00 97.12 106 TRP A C 1
ATOM 812 O O . TRP A 1 106 ? 19.369 8.172 -9.556 1.00 97.12 106 TRP A O 1
ATOM 822 N N . GLN A 1 107 ? 20.614 7.205 -11.150 1.00 96.19 107 GLN A N 1
ATOM 823 C CA . GLN A 1 107 ? 20.095 7.974 -12.278 1.00 96.19 107 GLN A CA 1
ATOM 824 C C . GLN A 1 107 ? 18.596 7.729 -12.504 1.00 96.19 107 GLN A C 1
ATOM 826 O O . GLN A 1 107 ? 17.839 8.692 -12.663 1.00 96.19 107 GLN A O 1
ATOM 831 N N . ASN A 1 108 ? 18.144 6.472 -12.478 1.00 95.44 108 ASN A N 1
ATOM 832 C CA . ASN A 1 108 ? 16.722 6.153 -12.621 1.00 95.44 108 ASN A CA 1
ATOM 833 C C . ASN A 1 108 ? 15.912 6.679 -11.437 1.00 95.44 108 ASN A C 1
ATOM 835 O O . ASN A 1 108 ? 14.873 7.304 -11.644 1.00 95.44 108 ASN A O 1
ATOM 839 N N . ILE A 1 109 ? 16.424 6.525 -10.212 1.00 96.94 109 ILE A N 1
ATOM 840 C CA . ILE A 1 109 ? 15.781 7.064 -9.006 1.00 96.94 109 ILE A CA 1
ATOM 841 C C . ILE A 1 109 ? 15.662 8.592 -9.106 1.00 96.94 109 ILE A C 1
ATOM 843 O O . ILE A 1 109 ? 14.583 9.143 -8.904 1.00 96.94 109 ILE A O 1
ATOM 847 N N . GLN A 1 110 ? 16.726 9.301 -9.492 1.00 96.75 110 GLN A N 1
ATOM 848 C CA . GLN A 1 110 ? 16.655 10.749 -9.723 1.00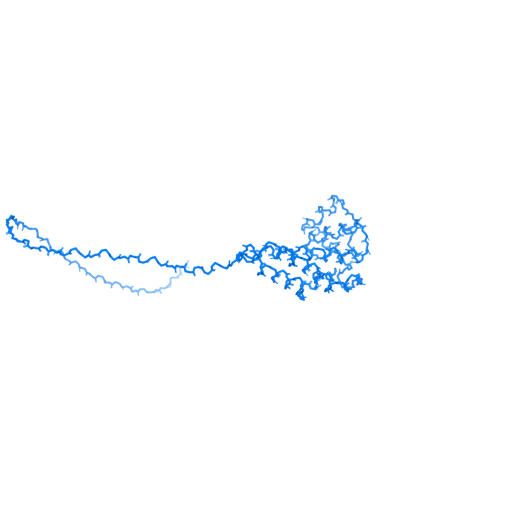 96.75 110 GLN A CA 1
ATOM 849 C C . GLN A 1 110 ? 15.629 11.115 -10.803 1.00 96.75 110 GLN A C 1
ATOM 851 O O . GLN A 1 110 ? 14.941 12.126 -10.673 1.00 96.75 110 GLN A O 1
ATOM 856 N N . THR A 1 111 ? 15.502 10.294 -11.847 1.00 96.00 111 THR A N 1
ATOM 857 C CA . THR A 1 111 ? 14.546 10.522 -12.937 1.00 96.00 111 THR A CA 1
ATOM 858 C C . THR A 1 111 ? 13.098 10.355 -12.471 1.00 96.00 111 THR A C 1
ATOM 860 O O . THR A 1 111 ? 12.269 11.215 -12.774 1.00 96.00 111 THR A O 1
ATOM 863 N N . MET A 1 112 ? 12.796 9.327 -11.668 1.00 96.00 112 MET A N 1
ATOM 864 C CA . MET A 1 112 ? 11.470 9.130 -11.059 1.00 96.00 112 MET A CA 1
ATOM 865 C C . MET A 1 112 ? 11.032 10.369 -10.270 1.00 96.00 112 MET A C 1
ATOM 867 O O . MET A 1 112 ? 9.925 10.875 -10.459 1.00 96.00 112 MET A O 1
ATOM 871 N N . PHE A 1 113 ? 11.935 10.913 -9.448 1.00 97.12 113 PHE A N 1
ATOM 872 C CA . PHE A 1 113 ? 11.687 12.063 -8.571 1.00 97.12 113 PHE A CA 1
ATOM 873 C C . PHE A 1 113 ? 11.878 13.435 -9.238 1.00 97.12 113 PHE A C 1
ATOM 875 O O . PHE A 1 113 ? 11.785 14.456 -8.557 1.00 97.12 113 PHE A O 1
ATOM 882 N N . ASN A 1 114 ? 12.134 13.498 -10.547 1.00 96.12 114 ASN A N 1
ATOM 883 C CA . ASN A 1 114 ? 12.282 14.757 -11.274 1.00 96.12 114 ASN A CA 1
ATOM 884 C C . ASN A 1 114 ? 10.988 15.102 -12.027 1.00 96.12 114 ASN A C 1
ATOM 886 O O . ASN A 1 114 ? 10.773 14.531 -13.093 1.00 96.12 114 ASN A O 1
ATOM 890 N N . PRO A 1 115 ? 10.166 16.076 -11.585 1.00 94.06 115 PRO A N 1
ATOM 891 C CA . PRO A 1 115 ? 8.903 16.431 -12.247 1.00 94.06 115 PRO A CA 1
ATOM 892 C C . PRO A 1 115 ? 9.032 16.764 -13.741 1.00 94.06 115 PRO A C 1
ATOM 894 O O . PRO A 1 115 ? 8.080 16.571 -14.490 1.00 94.06 115 PRO A O 1
ATOM 897 N N . MET A 1 116 ? 10.213 17.211 -14.181 1.00 94.25 116 MET A N 1
ATOM 898 C CA . MET A 1 116 ? 10.500 17.603 -15.565 1.00 94.25 116 MET A CA 1
ATOM 899 C C . MET A 1 116 ? 10.989 16.439 -16.448 1.00 94.25 116 MET A C 1
ATOM 901 O O . MET A 1 116 ? 11.300 16.655 -17.617 1.00 94.25 116 MET A O 1
ATOM 905 N N . ALA A 1 117 ? 11.105 15.219 -15.909 1.00 92.94 117 ALA A N 1
ATOM 906 C CA . ALA A 1 117 ? 11.487 14.034 -16.679 1.00 92.94 117 ALA A CA 1
ATOM 907 C C . ALA A 1 117 ? 10.422 13.640 -17.730 1.00 92.94 117 ALA A C 1
ATOM 909 O O . ALA A 1 117 ? 9.241 13.947 -17.526 1.00 92.94 117 ALA A O 1
ATOM 910 N N . PRO A 1 118 ? 10.805 12.931 -18.815 1.00 89.25 118 PRO A N 1
ATOM 911 C CA . PRO A 1 118 ? 9.884 12.494 -19.868 1.00 89.25 118 PRO A CA 1
ATOM 912 C C . PRO A 1 118 ? 8.784 11.571 -19.323 1.00 89.25 118 PRO A C 1
ATOM 914 O O . PRO A 1 118 ? 9.009 10.389 -19.069 1.00 89.25 118 PRO A O 1
ATOM 917 N N . ARG A 1 119 ? 7.575 12.110 -19.132 1.00 90.69 119 ARG A N 1
ATOM 918 C CA . ARG A 1 119 ? 6.450 11.375 -18.527 1.00 90.69 119 ARG A CA 1
ATOM 919 C C . ARG A 1 119 ? 5.967 10.219 -19.393 1.00 90.69 119 ARG A C 1
ATOM 921 O O . ARG A 1 119 ? 5.592 9.190 -18.850 1.00 90.69 119 ARG A O 1
ATOM 928 N N . GLU A 1 120 ? 6.055 10.365 -20.711 1.00 87.88 120 GLU A N 1
ATOM 929 C CA . GLU A 1 120 ? 5.657 9.345 -21.692 1.00 87.88 120 GLU A CA 1
ATOM 930 C C . GLU A 1 120 ? 6.373 8.004 -21.489 1.00 87.88 120 GLU A C 1
ATOM 932 O O . GLU 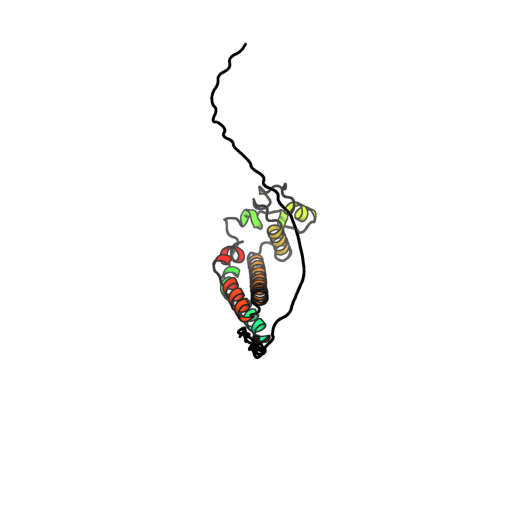A 1 120 ? 5.827 6.944 -21.776 1.00 87.88 120 GLU A O 1
ATOM 937 N N . GLU A 1 121 ? 7.579 8.043 -20.924 1.00 85.69 121 GLU A N 1
ATOM 938 C CA . GLU A 1 121 ? 8.399 6.862 -20.659 1.00 85.69 121 GLU A CA 1
ATOM 939 C C . GLU A 1 121 ? 8.367 6.426 -19.177 1.00 85.69 121 GLU A C 1
ATOM 941 O O . GLU A 1 121 ? 8.892 5.363 -18.844 1.00 85.69 121 GLU A O 1
ATOM 946 N N . LEU A 1 122 ? 7.750 7.231 -18.296 1.00 89.19 122 LEU A N 1
ATOM 947 C CA . LEU A 1 122 ? 7.510 6.980 -16.862 1.00 89.19 122 LEU A CA 1
ATOM 948 C C . LEU A 1 122 ? 6.007 6.794 -16.574 1.00 89.19 122 LEU A C 1
ATOM 950 O O . LEU A 1 122 ? 5.476 7.263 -15.567 1.00 89.19 122 LEU A O 1
ATOM 954 N N . GLY A 1 123 ? 5.286 6.144 -17.484 1.00 84.62 123 GLY A N 1
ATOM 955 C CA . GLY A 1 123 ? 3.895 5.782 -17.235 1.00 84.62 123 GLY A CA 1
ATOM 956 C C . GLY A 1 123 ? 2.908 6.953 -17.205 1.00 84.62 123 GLY A C 1
ATOM 957 O O . GLY A 1 123 ? 1.876 6.854 -16.554 1.00 84.62 123 GLY A O 1
ATOM 958 N N . ASN A 1 124 ? 3.212 8.052 -17.904 1.00 87.81 124 ASN A N 1
ATOM 959 C CA . ASN A 1 124 ? 2.345 9.217 -18.139 1.00 87.81 124 ASN A CA 1
ATOM 960 C C . ASN A 1 124 ? 1.903 10.011 -16.898 1.00 87.81 124 ASN A C 1
ATOM 962 O O . ASN A 1 124 ? 1.116 10.950 -17.015 1.00 87.81 124 ASN A O 1
ATOM 966 N N . GLU A 1 125 ? 2.444 9.703 -15.722 1.00 89.31 125 GLU A N 1
ATOM 967 C CA . GLU A 1 125 ? 2.030 10.301 -14.453 1.00 89.31 125 GLU A CA 1
ATOM 968 C C . GLU A 1 125 ? 3.244 10.700 -13.598 1.00 89.31 125 GLU A C 1
ATOM 970 O O . GLU A 1 125 ? 4.382 10.282 -13.832 1.00 89.31 125 GLU A O 1
ATOM 975 N N . TYR A 1 126 ? 3.031 11.564 -12.602 1.00 93.50 126 TYR A N 1
ATOM 976 C CA . TYR A 1 126 ? 4.056 11.900 -11.608 1.00 93.50 126 TYR A CA 1
ATOM 977 C C . TYR A 1 126 ? 3.769 11.181 -10.290 1.00 93.50 126 TYR A C 1
ATOM 979 O O . TYR A 1 126 ? 3.155 11.744 -9.383 1.00 93.50 126 TYR A O 1
ATOM 987 N N . LEU A 1 127 ? 4.215 9.926 -10.192 1.00 94.00 127 LEU A N 1
ATOM 988 C CA . LEU A 1 127 ? 4.021 9.069 -9.018 1.00 94.00 127 LEU A CA 1
ATOM 989 C C . LEU A 1 127 ? 5.349 8.404 -8.607 1.00 94.00 127 LEU A C 1
ATOM 991 O O . LEU A 1 127 ? 5.480 7.181 -8.639 1.00 94.00 127 LEU A O 1
ATOM 995 N N . PRO A 1 128 ? 6.340 9.197 -8.151 1.00 95.31 128 PRO A N 1
ATOM 996 C CA . PRO A 1 128 ? 7.708 8.722 -7.920 1.00 95.31 128 PRO A CA 1
ATOM 997 C C . PRO A 1 128 ? 7.809 7.569 -6.914 1.00 95.31 128 PRO A C 1
ATOM 999 O O . PRO A 1 128 ? 8.661 6.698 -7.053 1.00 95.31 128 PRO A O 1
ATOM 1002 N N . LEU A 1 129 ? 6.936 7.539 -5.900 1.00 95.81 129 LEU A N 1
ATOM 1003 C CA . LEU A 1 129 ? 6.915 6.456 -4.911 1.00 95.81 129 LEU A CA 1
ATOM 1004 C C . LEU A 1 129 ? 6.349 5.151 -5.479 1.00 95.81 129 LEU A C 1
ATOM 1006 O O . LEU A 1 129 ? 6.822 4.080 -5.104 1.00 95.81 129 LEU A O 1
ATOM 1010 N N . ARG A 1 130 ? 5.367 5.232 -6.386 1.00 94.19 130 ARG A N 1
ATOM 1011 C CA . ARG A 1 130 ? 4.855 4.059 -7.105 1.00 94.19 130 ARG A CA 1
ATOM 1012 C C . ARG A 1 130 ? 5.942 3.511 -8.017 1.00 94.19 130 ARG A C 1
ATOM 1014 O O . ARG A 1 130 ? 6.245 2.327 -7.940 1.00 94.19 130 ARG A O 1
ATOM 1021 N N . ASP A 1 131 ? 6.566 4.375 -8.813 1.00 95.44 131 ASP A N 1
ATOM 1022 C CA . ASP A 1 131 ? 7.601 3.963 -9.764 1.00 95.44 131 ASP A CA 1
ATOM 1023 C C . ASP A 1 131 ? 8.801 3.335 -9.031 1.00 95.44 131 ASP A C 1
ATOM 1025 O O . ASP A 1 131 ? 9.304 2.289 -9.440 1.00 95.44 131 ASP A O 1
ATOM 1029 N N . LEU A 1 132 ? 9.195 3.898 -7.882 1.00 96.50 132 LEU A N 1
ATOM 1030 C CA . LEU A 1 132 ? 10.217 3.306 -7.019 1.00 96.50 132 LEU A CA 1
ATOM 1031 C C . LEU A 1 132 ? 9.782 1.946 -6.451 1.00 96.50 132 LEU A C 1
ATOM 1033 O O . LEU A 1 132 ? 10.574 1.007 -6.455 1.00 96.50 132 LEU A O 1
ATOM 1037 N N . SER A 1 133 ? 8.536 1.816 -5.986 1.00 95.62 133 SER A N 1
ATOM 1038 C CA . SER A 1 133 ? 7.980 0.534 -5.525 1.00 95.62 133 SER A CA 1
ATOM 1039 C C . SER A 1 133 ? 8.023 -0.525 -6.635 1.00 95.62 133 SER A C 1
ATOM 1041 O O . SER A 1 133 ? 8.458 -1.655 -6.412 1.00 95.62 133 SER A O 1
ATOM 1043 N N . TYR A 1 134 ? 7.665 -0.147 -7.863 1.00 95.75 134 TYR A N 1
ATOM 1044 C CA . TYR A 1 134 ? 7.711 -1.029 -9.029 1.00 95.75 134 TYR A CA 1
ATOM 1045 C C . TYR A 1 134 ? 9.135 -1.417 -9.422 1.00 95.75 134 TYR A C 1
ATOM 1047 O O . TYR A 1 134 ? 9.357 -2.569 -9.800 1.00 95.75 134 TYR A O 1
ATOM 1055 N N . ALA A 1 135 ? 10.100 -0.507 -9.281 1.00 96.44 135 ALA A N 1
ATOM 1056 C CA . ALA A 1 135 ? 11.513 -0.799 -9.499 1.00 96.44 135 ALA A CA 1
ATOM 1057 C C . ALA A 1 135 ? 12.075 -1.769 -8.452 1.00 96.44 135 ALA A C 1
ATOM 1059 O O . ALA A 1 135 ? 12.838 -2.676 -8.783 1.00 96.44 135 ALA A O 1
ATOM 1060 N N . ILE A 1 136 ? 11.657 -1.621 -7.191 1.00 96.81 136 ILE A N 1
ATOM 1061 C CA . ILE A 1 136 ? 12.008 -2.554 -6.115 1.00 96.81 136 ILE A CA 1
ATOM 1062 C C . ILE A 1 136 ? 11.412 -3.937 -6.403 1.00 96.81 136 ILE A C 1
ATOM 1064 O O . ILE A 1 136 ? 12.138 -4.926 -6.344 1.00 96.81 136 ILE A O 1
ATOM 1068 N N . ASN A 1 137 ? 10.132 -4.018 -6.779 1.00 96.19 137 ASN A N 1
ATOM 1069 C CA . ASN A 1 137 ? 9.504 -5.286 -7.163 1.00 96.19 137 ASN A CA 1
ATOM 1070 C C . ASN A 1 137 ? 10.234 -5.949 -8.338 1.00 96.19 137 ASN A C 1
ATOM 1072 O O . ASN A 1 137 ? 10.534 -7.143 -8.280 1.00 96.19 137 ASN A O 1
ATOM 1076 N N . TYR A 1 138 ? 10.577 -5.170 -9.368 1.00 96.81 138 TYR A N 1
ATOM 1077 C CA . TYR A 1 138 ? 11.317 -5.671 -10.522 1.00 96.81 138 TYR A CA 1
ATOM 1078 C C . TYR A 1 138 ? 12.694 -6.219 -10.127 1.00 96.81 138 TYR A C 1
ATOM 1080 O O . TYR A 1 138 ? 13.114 -7.257 -10.634 1.00 96.81 138 TYR A O 1
ATOM 1088 N N . ALA A 1 139 ? 13.391 -5.565 -9.195 1.00 96.12 139 ALA A N 1
ATOM 1089 C CA . ALA A 1 139 ? 14.688 -6.031 -8.712 1.00 96.12 139 ALA A CA 1
ATOM 1090 C C . ALA A 1 139 ? 14.612 -7.389 -7.985 1.00 96.12 139 ALA A C 1
ATOM 1092 O O . ALA A 1 139 ? 15.597 -8.128 -7.992 1.00 96.12 139 ALA A O 1
ATOM 1093 N N . PHE A 1 140 ? 13.469 -7.726 -7.375 1.00 94.81 140 PHE A N 1
ATOM 1094 C CA . PHE A 1 140 ? 13.270 -9.008 -6.694 1.00 94.81 140 PHE A CA 1
ATOM 1095 C C . PHE A 1 140 ? 12.796 -10.130 -7.622 1.00 94.81 140 PHE A C 1
ATOM 1097 O O . PHE A 1 140 ? 13.304 -11.243 -7.504 1.00 94.81 140 PHE A O 1
ATOM 1104 N N . ASP A 1 141 ? 11.828 -9.863 -8.505 1.00 94.62 141 ASP A N 1
ATOM 1105 C CA . ASP A 1 141 ? 11.138 -10.925 -9.261 1.00 94.62 141 ASP A CA 1
ATOM 1106 C C . ASP A 1 141 ? 10.810 -10.544 -10.719 1.00 94.62 141 ASP A C 1
ATOM 1108 O O . ASP A 1 141 ? 9.990 -11.175 -11.390 1.00 94.62 141 ASP A O 1
ATOM 1112 N N . GLY A 1 142 ? 11.447 -9.491 -11.239 1.00 95.19 142 GLY A N 1
ATOM 1113 C CA . GLY A 1 142 ? 11.297 -9.048 -12.623 1.00 95.19 142 GLY A CA 1
ATOM 1114 C C . GLY A 1 142 ? 9.855 -8.681 -12.980 1.00 95.19 142 GLY A C 1
ATOM 1115 O O . GLY A 1 142 ? 9.168 -7.993 -12.233 1.00 95.19 142 GLY A O 1
ATOM 1116 N N . LEU A 1 143 ? 9.386 -9.136 -14.146 1.00 95.06 143 LEU A N 1
ATOM 1117 C CA . LEU A 1 143 ? 8.007 -8.948 -14.619 1.00 95.06 143 LEU A CA 1
ATOM 1118 C C . LEU A 1 143 ? 7.083 -10.097 -14.181 1.00 95.06 143 LEU A C 1
ATOM 1120 O O . LEU A 1 143 ? 6.396 -10.690 -15.011 1.00 95.06 143 LEU A O 1
ATOM 1124 N N . ASN A 1 144 ? 7.062 -10.426 -12.889 1.00 95.06 144 ASN A N 1
ATOM 1125 C CA . ASN A 1 144 ? 6.106 -11.386 -12.334 1.00 95.06 144 ASN A CA 1
ATOM 1126 C C . ASN A 1 144 ? 4.906 -10.664 -11.687 1.00 95.06 144 ASN A C 1
ATOM 1128 O O . ASN A 1 144 ? 5.049 -10.187 -10.561 1.00 95.06 144 ASN A O 1
ATOM 1132 N N . PRO A 1 145 ? 3.706 -10.638 -12.308 1.00 94.25 145 PRO A N 1
ATOM 1133 C CA . PRO A 1 145 ? 2.523 -9.954 -11.765 1.00 94.25 145 PRO A CA 1
ATOM 1134 C C . PRO A 1 145 ? 2.185 -10.360 -10.328 1.00 94.25 145 PRO A C 1
ATOM 1136 O O . PRO A 1 145 ? 1.766 -9.535 -9.516 1.00 94.25 145 PRO A O 1
ATOM 1139 N N . ARG A 1 146 ? 2.429 -11.630 -9.978 1.00 95.12 146 ARG A N 1
ATOM 1140 C CA . ARG A 1 146 ? 2.140 -12.150 -8.637 1.00 95.12 146 ARG A CA 1
ATOM 1141 C C . ARG A 1 146 ? 2.936 -11.431 -7.558 1.00 95.12 146 ARG A C 1
ATOM 1143 O O . ARG A 1 146 ? 2.394 -11.182 -6.485 1.00 95.12 146 ARG A O 1
ATOM 1150 N N . ALA A 1 147 ? 4.195 -11.089 -7.835 1.00 94.31 147 ALA A N 1
ATOM 1151 C CA . ALA A 1 147 ? 5.035 -10.352 -6.899 1.00 94.31 147 ALA A CA 1
ATOM 1152 C C . ALA A 1 147 ? 4.491 -8.939 -6.661 1.00 94.31 147 ALA A C 1
ATOM 1154 O O . ALA A 1 147 ? 4.431 -8.492 -5.518 1.00 94.31 147 ALA A O 1
ATOM 1155 N N . TYR A 1 148 ? 4.009 -8.270 -7.711 1.00 95.69 148 TYR A N 1
ATOM 1156 C CA . TYR A 1 148 ? 3.413 -6.940 -7.589 1.00 95.69 148 TYR A CA 1
ATOM 1157 C C . TYR A 1 148 ? 2.116 -6.967 -6.775 1.00 95.69 148 TYR A C 1
ATOM 1159 O O . TYR A 1 148 ? 1.978 -6.194 -5.825 1.00 95.69 148 TYR A O 1
ATOM 1167 N N . HIS A 1 149 ? 1.209 -7.905 -7.062 1.00 95.75 149 HIS A N 1
ATOM 1168 C CA . HIS A 1 149 ? -0.006 -8.079 -6.261 1.00 95.75 149 HIS A CA 1
ATOM 1169 C C . HIS A 1 149 ? 0.307 -8.443 -4.803 1.00 95.75 149 HIS A C 1
ATOM 1171 O O . HIS A 1 149 ? -0.345 -7.937 -3.889 1.00 95.75 149 HIS A O 1
ATOM 1177 N N . ALA A 1 150 ? 1.320 -9.282 -4.560 1.00 95.94 150 ALA A N 1
ATOM 1178 C CA . ALA A 1 150 ? 1.750 -9.622 -3.207 1.00 95.94 150 ALA A CA 1
ATOM 1179 C C . ALA A 1 150 ? 2.273 -8.390 -2.453 1.00 95.94 150 ALA A C 1
ATOM 1181 O O . ALA A 1 150 ? 1.870 -8.167 -1.310 1.00 95.94 150 ALA A O 1
ATOM 1182 N N . THR A 1 151 ? 3.104 -7.556 -3.086 1.00 95.94 151 THR A N 1
ATOM 1183 C CA . THR A 1 151 ? 3.572 -6.294 -2.495 1.00 95.94 151 THR A CA 1
ATOM 1184 C C . THR A 1 151 ? 2.403 -5.362 -2.170 1.00 95.94 151 THR A C 1
ATOM 1186 O O . THR A 1 151 ? 2.329 -4.853 -1.050 1.00 95.94 151 THR A O 1
ATOM 1189 N N . ASN A 1 152 ? 1.447 -5.186 -3.087 1.00 96.00 152 ASN A N 1
ATOM 1190 C CA . ASN A 1 152 ? 0.271 -4.341 -2.851 1.00 96.00 152 ASN A CA 1
ATOM 1191 C C . ASN A 1 152 ? -0.595 -4.870 -1.698 1.00 96.00 152 ASN A C 1
ATOM 1193 O O . ASN A 1 152 ? -1.016 -4.099 -0.833 1.00 96.00 152 ASN A O 1
ATOM 1197 N N . LEU A 1 153 ? -0.799 -6.188 -1.621 1.00 97.12 153 LEU A N 1
ATOM 1198 C CA . LEU A 1 153 ? -1.515 -6.823 -0.515 1.00 97.12 153 LEU A CA 1
ATOM 1199 C C . LEU A 1 153 ? -0.795 -6.621 0.826 1.00 97.12 153 LEU A C 1
ATOM 1201 O O . LEU A 1 153 ? -1.439 -6.290 1.824 1.00 97.12 153 LEU A O 1
ATOM 1205 N N . LEU A 1 154 ? 0.532 -6.767 0.865 1.00 96.88 154 LEU A N 1
ATOM 1206 C CA . LEU A 1 154 ? 1.324 -6.522 2.074 1.00 96.88 154 LEU A CA 1
ATOM 1207 C C . LEU A 1 154 ? 1.210 -5.066 2.539 1.00 96.88 154 LEU A C 1
ATOM 1209 O O . LEU A 1 154 ? 0.995 -4.816 3.729 1.00 96.88 154 LEU A O 1
ATOM 1213 N N . LEU A 1 155 ? 1.297 -4.109 1.612 1.00 96.94 155 LEU A N 1
ATOM 1214 C CA . LEU A 1 155 ? 1.110 -2.687 1.908 1.00 96.94 155 LEU A CA 1
ATOM 1215 C C . LEU A 1 155 ? -0.309 -2.392 2.408 1.00 96.94 155 LEU A C 1
ATOM 1217 O O . LEU A 1 155 ? -0.479 -1.627 3.359 1.00 96.94 155 LEU A O 1
ATOM 1221 N N . HIS A 1 156 ? -1.330 -3.028 1.833 1.00 97.94 156 HIS A N 1
ATOM 1222 C CA . HIS A 1 156 ? -2.717 -2.875 2.275 1.00 97.94 156 HIS A CA 1
ATOM 1223 C C . HIS A 1 156 ? -2.953 -3.425 3.682 1.00 97.94 15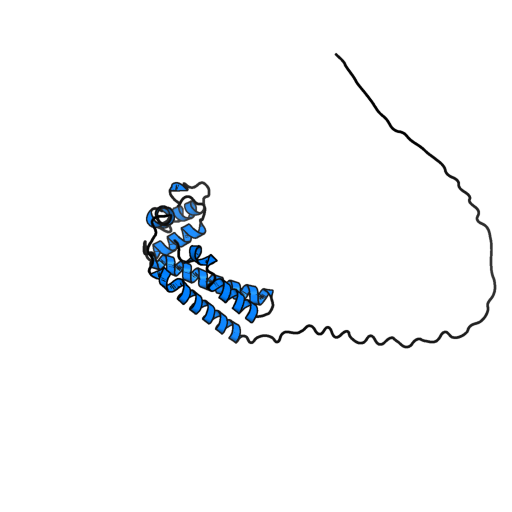6 HIS A C 1
ATOM 1225 O O . HIS A 1 156 ? -3.566 -2.756 4.518 1.00 97.94 156 HIS A O 1
ATOM 1231 N N . VAL A 1 157 ? -2.417 -4.610 3.986 1.00 98.31 157 VAL A N 1
ATOM 1232 C CA . VAL A 1 157 ? -2.451 -5.183 5.340 1.00 98.31 157 VAL A CA 1
ATOM 1233 C C . VAL A 1 157 ? -1.766 -4.240 6.324 1.00 98.31 157 VAL A C 1
ATOM 1235 O O . VAL A 1 157 ? -2.339 -3.913 7.364 1.00 98.31 157 VAL A O 1
ATOM 1238 N N . PHE A 1 158 ? -0.571 -3.755 5.984 1.00 98.31 158 PHE A N 1
ATOM 1239 C CA . PHE A 1 158 ? 0.167 -2.816 6.821 1.00 98.31 158 PHE A CA 1
ATOM 1240 C C . PHE A 1 158 ? -0.638 -1.534 7.086 1.00 98.31 158 PHE A C 1
ATOM 1242 O O . PHE A 1 158 ? -0.818 -1.148 8.243 1.00 98.31 158 PHE A O 1
ATOM 1249 N N . ASN A 1 159 ? -1.215 -0.929 6.047 1.00 98.25 159 ASN A N 1
ATOM 1250 C CA . ASN A 1 159 ? -2.057 0.260 6.174 1.00 98.25 159 ASN A CA 1
ATOM 1251 C C . ASN A 1 159 ? -3.317 -0.003 7.011 1.00 98.25 159 ASN A C 1
ATOM 1253 O O . ASN A 1 159 ? -3.668 0.813 7.861 1.00 98.25 159 ASN A O 1
ATOM 1257 N N . SER A 1 160 ? -3.957 -1.161 6.849 1.00 98.50 160 SER A N 1
ATOM 1258 C CA . SER A 1 160 ? -5.128 -1.559 7.643 1.00 98.50 160 SER A CA 1
ATOM 1259 C C . SER A 1 160 ? -4.798 -1.659 9.139 1.00 98.50 160 SER A C 1
ATOM 1261 O O . SER A 1 160 ? -5.570 -1.208 9.993 1.00 98.50 160 SER A O 1
ATOM 1263 N N . LEU A 1 161 ? -3.617 -2.191 9.475 1.00 98.50 161 LEU A N 1
ATOM 1264 C CA . LEU A 1 161 ? -3.113 -2.224 10.850 1.00 98.50 161 LEU A CA 1
ATOM 1265 C C . LEU A 1 161 ? -2.817 -0.813 11.377 1.00 98.50 161 LEU A C 1
ATOM 1267 O O . LEU A 1 161 ? -3.143 -0.511 12.528 1.00 98.50 161 LEU A O 1
ATOM 1271 N N . LEU A 1 162 ? -2.258 0.075 10.550 1.00 98.44 162 LEU A N 1
ATOM 1272 C CA . LEU A 1 162 ? -2.052 1.476 10.924 1.00 98.44 162 LEU A CA 1
ATOM 1273 C C . LEU A 1 162 ? -3.377 2.200 11.185 1.00 98.44 162 LEU A C 1
ATOM 1275 O O . LEU A 1 162 ? -3.477 2.911 12.185 1.00 98.44 162 LEU A O 1
ATOM 1279 N N . VAL A 1 163 ? -4.407 1.976 10.364 1.00 98.50 163 VAL A N 1
ATOM 1280 C CA . VAL A 1 163 ? -5.760 2.519 10.580 1.00 98.50 163 VAL A CA 1
ATOM 1281 C C . VAL A 1 163 ? -6.323 2.044 11.918 1.00 98.50 163 VAL A C 1
ATOM 1283 O O . VAL A 1 163 ? -6.832 2.860 12.691 1.00 98.50 163 VAL A O 1
ATOM 1286 N N . MET A 1 164 ? -6.166 0.757 12.245 1.00 98.19 164 MET A N 1
ATOM 1287 C CA . MET A 1 164 ? -6.572 0.223 13.547 1.00 98.19 164 MET A CA 1
ATOM 1288 C C . MET A 1 164 ? -5.872 0.944 14.702 1.00 98.19 164 MET A C 1
ATOM 1290 O O . MET A 1 164 ? -6.529 1.383 15.652 1.00 98.19 164 MET A O 1
ATOM 1294 N N . LEU A 1 165 ? -4.544 1.071 14.637 1.00 97.69 165 LEU A N 1
ATOM 1295 C CA . LEU A 1 165 ? -3.755 1.724 15.683 1.00 97.69 165 LEU A CA 1
ATOM 1296 C C . LEU A 1 165 ? -4.108 3.210 15.811 1.00 97.69 165 LEU A C 1
ATOM 1298 O O . LEU A 1 165 ? -4.267 3.709 16.927 1.00 97.69 165 LEU A O 1
ATOM 1302 N N . PHE A 1 166 ? -4.276 3.897 14.683 1.00 98.25 166 PHE A N 1
ATOM 1303 C CA . PHE A 1 166 ? -4.652 5.303 14.623 1.00 98.25 166 PHE A CA 1
ATOM 1304 C C . PHE A 1 166 ? -6.028 5.541 15.249 1.00 98.25 166 PHE A C 1
ATOM 1306 O O . PHE A 1 166 ? -6.149 6.335 16.182 1.00 98.25 166 PHE A O 1
ATOM 1313 N N . ALA A 1 167 ? -7.053 4.798 14.829 1.00 97.69 167 ALA A N 1
ATOM 1314 C CA . ALA A 1 167 ? -8.406 4.938 15.360 1.00 97.69 167 ALA A CA 1
ATOM 1315 C C . ALA A 1 167 ? -8.503 4.527 16.842 1.00 97.69 167 ALA A C 1
ATOM 1317 O O . ALA A 1 167 ? -9.200 5.184 17.623 1.00 97.69 167 ALA A O 1
ATOM 1318 N N . ALA A 1 168 ? -7.758 3.502 17.276 1.00 95.69 168 ALA A N 1
ATOM 1319 C CA . ALA A 1 168 ? -7.670 3.138 18.691 1.00 95.69 168 ALA A CA 1
ATOM 1320 C C . ALA A 1 168 ? -7.047 4.260 19.537 1.00 95.69 168 ALA A C 1
ATOM 1322 O O . ALA A 1 168 ? -7.504 4.511 20.654 1.00 95.69 168 ALA A O 1
ATOM 1323 N N . ARG A 1 169 ? -6.018 4.943 19.015 1.00 95.50 169 ARG A N 1
ATOM 1324 C CA . ARG A 1 169 ? -5.369 6.076 19.692 1.00 95.50 169 ARG A CA 1
ATOM 1325 C C . ARG A 1 169 ? -6.235 7.326 19.699 1.00 95.50 169 ARG A C 1
ATOM 1327 O O . ARG A 1 169 ? -6.295 7.989 20.727 1.00 95.50 169 ARG A O 1
ATOM 1334 N N . LEU A 1 170 ? -6.930 7.606 18.602 1.00 96.50 170 LEU A N 1
ATOM 1335 C CA . LEU A 1 170 ? -7.796 8.774 18.469 1.00 96.50 170 LEU A CA 1
ATOM 1336 C C . LEU A 1 170 ? -9.021 8.695 19.390 1.00 96.50 170 LEU A C 1
ATOM 1338 O O . LEU A 1 170 ? -9.422 9.692 19.979 1.00 96.50 170 LEU A O 1
ATOM 1342 N N . THR A 1 171 ? -9.609 7.506 19.532 1.00 94.69 171 THR A N 1
ATOM 1343 C CA . THR A 1 171 ? -10.847 7.305 20.308 1.00 94.69 171 THR A CA 1
ATOM 1344 C C . THR A 1 171 ? -10.613 6.833 21.743 1.00 94.69 171 THR A C 1
ATOM 1346 O O . THR A 1 171 ? -11.558 6.759 22.530 1.00 94.69 171 THR A O 1
ATOM 1349 N N . GLY A 1 172 ? -9.383 6.435 22.081 1.00 92.56 172 GLY A N 1
ATOM 1350 C CA . GLY A 1 172 ? -9.052 5.779 23.349 1.00 92.56 172 GLY A CA 1
ATOM 1351 C C . GLY A 1 172 ? -9.667 4.381 23.513 1.00 92.56 172 GLY A C 1
ATOM 1352 O O . GLY A 1 172 ? -9.589 3.798 24.595 1.00 92.56 172 GLY A O 1
ATOM 1353 N N . ARG A 1 173 ? -10.294 3.821 22.467 1.00 93.31 173 ARG A N 1
ATOM 1354 C CA . ARG A 1 173 ? -11.054 2.562 22.517 1.00 93.31 173 ARG A CA 1
ATOM 1355 C C . ARG A 1 173 ? -10.511 1.567 21.491 1.00 93.31 173 ARG A C 1
ATOM 1357 O O . ARG A 1 173 ? -10.717 1.721 20.290 1.00 93.31 173 ARG A O 1
ATOM 1364 N N . ARG A 1 174 ? -9.859 0.493 21.964 1.00 94.19 174 ARG A N 1
ATOM 1365 C CA . ARG A 1 174 ? -9.189 -0.503 21.095 1.00 94.19 174 ARG A CA 1
ATOM 1366 C C . ARG A 1 174 ? -10.149 -1.185 20.122 1.00 94.19 174 ARG A C 1
ATOM 1368 O O . ARG A 1 174 ? -9.783 -1.411 18.978 1.00 94.19 174 ARG A O 1
ATOM 1375 N N . TRP A 1 175 ? -11.375 -1.474 20.558 1.00 95.00 175 TRP A N 1
ATOM 1376 C CA . TRP A 1 175 ? -12.382 -2.124 19.717 1.00 95.00 175 TRP A CA 1
ATOM 1377 C C . TRP A 1 175 ? -12.850 -1.240 18.552 1.00 95.00 175 TRP A C 1
ATOM 1379 O O . TRP A 1 175 ? -13.092 -1.766 17.473 1.00 95.00 175 TRP A O 1
ATOM 1389 N N . ILE A 1 176 ? -12.916 0.089 18.732 1.00 96.31 176 ILE A N 1
ATOM 1390 C CA . ILE A 1 176 ? -13.248 1.013 17.635 1.00 96.31 176 ILE A CA 1
ATOM 1391 C C . ILE A 1 176 ? -12.136 0.984 16.591 1.00 96.31 176 ILE A C 1
ATOM 1393 O O . ILE A 1 176 ? -12.419 0.894 15.401 1.00 96.31 176 ILE A O 1
ATOM 1397 N N . GLY A 1 177 ? -10.877 0.990 17.040 1.00 97.31 177 GLY A N 1
ATOM 1398 C CA . GLY A 1 177 ? -9.739 0.789 16.148 1.00 97.31 177 GLY A CA 1
ATOM 1399 C C . GLY A 1 177 ? -9.820 -0.535 15.395 1.00 97.31 177 GLY A C 1
ATOM 1400 O O . GLY A 1 177 ? -9.679 -0.557 14.179 1.00 97.31 177 GLY A O 1
ATOM 1401 N N . GLY A 1 178 ? -10.119 -1.626 16.101 1.00 97.50 178 GLY A N 1
ATOM 1402 C CA . GLY A 1 178 ? -10.287 -2.950 15.502 1.00 97.50 178 GLY A CA 1
ATOM 1403 C C . GLY A 1 178 ? -11.335 -2.987 14.390 1.00 97.50 178 GLY A C 1
ATOM 1404 O O . GLY A 1 178 ? -11.046 -3.447 13.288 1.00 97.50 178 GLY A O 1
ATOM 1405 N N . ILE A 1 179 ? -12.527 -2.443 14.652 1.00 98.00 179 ILE A N 1
ATOM 1406 C CA . ILE A 1 179 ? -13.604 -2.351 13.655 1.00 98.00 179 ILE A CA 1
ATOM 1407 C C . ILE A 1 179 ? -13.189 -1.459 12.481 1.00 98.00 179 ILE A C 1
ATOM 1409 O O . ILE A 1 179 ? -13.402 -1.841 11.336 1.00 98.00 179 ILE A O 1
ATOM 1413 N N . ALA A 1 180 ? -12.575 -0.301 12.741 1.00 98.31 180 ALA A N 1
ATOM 1414 C CA . ALA A 1 180 ? -12.123 0.603 11.685 1.00 98.31 180 ALA A CA 1
ATOM 1415 C C . ALA A 1 180 ? -11.096 -0.065 10.756 1.00 98.31 180 ALA A C 1
ATOM 1417 O O . ALA A 1 180 ? -11.231 0.019 9.539 1.00 98.31 180 ALA A O 1
ATOM 1418 N N . GLY A 1 181 ? -10.110 -0.768 11.322 1.00 98.31 181 GLY A N 1
ATOM 1419 C CA . GLY A 1 181 ? -9.113 -1.509 10.549 1.00 98.31 181 GLY A CA 1
ATOM 1420 C C . GLY A 1 181 ? -9.712 -2.671 9.758 1.00 98.31 181 GLY A C 1
ATOM 1421 O O . GLY A 1 181 ? -9.345 -2.860 8.605 1.00 98.31 181 GLY A O 1
ATOM 1422 N N . LEU A 1 182 ? -10.666 -3.415 10.331 1.00 98.31 182 LEU A N 1
ATOM 1423 C CA . LEU A 1 182 ? -11.372 -4.491 9.622 1.00 98.31 182 LEU A CA 1
ATOM 1424 C C . LEU A 1 182 ? -12.205 -3.968 8.455 1.00 98.31 182 LEU A C 1
ATOM 1426 O O . LEU A 1 182 ? -12.139 -4.524 7.362 1.00 98.31 182 LEU A O 1
ATOM 1430 N N . LEU A 1 183 ? -12.973 -2.899 8.682 1.00 98.31 183 LEU A N 1
ATOM 1431 C CA . LEU A 1 183 ? -13.752 -2.262 7.626 1.00 98.31 183 LEU A CA 1
ATOM 1432 C C . LEU A 1 183 ? -12.828 -1.790 6.509 1.00 98.31 183 LEU A C 1
ATOM 1434 O O . LEU A 1 183 ? -13.084 -2.117 5.361 1.00 98.31 183 LEU A O 1
ATOM 1438 N N . PHE A 1 184 ? -11.732 -1.106 6.842 1.00 98.38 184 PHE A N 1
ATOM 1439 C CA . PHE A 1 184 ? -10.735 -0.667 5.866 1.00 98.38 184 PHE A CA 1
ATOM 1440 C C . PHE A 1 184 ? -10.117 -1.844 5.092 1.00 98.38 184 PHE A C 1
ATOM 1442 O O . PHE A 1 184 ? -10.008 -1.791 3.872 1.00 98.38 184 PHE A O 1
ATOM 1449 N N . ALA A 1 185 ? -9.780 -2.943 5.773 1.00 97.94 185 ALA A N 1
ATOM 1450 C CA . ALA A 1 185 ? -9.164 -4.112 5.152 1.00 97.94 185 ALA A CA 1
ATOM 1451 C C . ALA A 1 185 ? -10.038 -4.745 4.058 1.00 97.94 185 ALA A C 1
ATOM 1453 O O . ALA A 1 185 ? -9.515 -5.151 3.022 1.00 97.94 185 ALA A O 1
ATOM 1454 N N . VAL A 1 186 ? -11.355 -4.812 4.268 1.00 97.69 186 VAL A N 1
ATOM 1455 C CA . VAL A 1 186 ? -12.300 -5.500 3.365 1.00 97.69 186 VAL A CA 1
ATOM 1456 C C . VAL A 1 186 ? -13.121 -4.553 2.486 1.00 97.69 186 VAL A C 1
ATOM 1458 O O . VAL A 1 186 ? -13.947 -5.015 1.699 1.00 97.69 186 VAL A O 1
ATOM 1461 N N . HIS A 1 187 ? -12.939 -3.236 2.613 1.00 97.00 187 HIS A N 1
ATOM 1462 C CA . HIS A 1 187 ? -13.757 -2.275 1.880 1.00 97.00 187 HIS A CA 1
ATOM 1463 C C . HIS A 1 187 ? -13.464 -2.338 0.368 1.00 97.00 187 HIS A C 1
ATOM 1465 O O . HIS A 1 187 ? -12.311 -2.162 -0.033 1.00 97.00 187 HIS A O 1
ATOM 1471 N N . PRO A 1 188 ? -14.488 -2.482 -0.499 1.00 95.25 188 PRO A N 1
ATOM 1472 C CA . PRO A 1 188 ? -14.290 -2.658 -1.941 1.00 95.25 188 PRO A CA 1
ATOM 1473 C C . PRO A 1 188 ? -13.668 -1.440 -2.640 1.00 95.25 188 PRO A C 1
ATOM 1475 O O . PRO A 1 188 ? -13.110 -1.576 -3.720 1.00 95.25 188 PRO A O 1
ATOM 1478 N N . VAL A 1 189 ? -13.704 -0.257 -2.016 1.00 96.12 189 VAL A N 1
ATOM 1479 C CA . VAL A 1 189 ? -13.033 0.954 -2.540 1.00 96.12 189 VAL A CA 1
ATOM 1480 C C . VAL A 1 189 ? -11.524 0.770 -2.735 1.00 96.12 189 VAL A C 1
ATOM 1482 O O . VAL A 1 189 ? -10.920 1.496 -3.512 1.00 96.12 189 VAL A O 1
ATOM 1485 N N . HIS A 1 190 ? -10.904 -0.186 -2.040 1.00 96.12 190 HIS A N 1
ATOM 1486 C CA . HIS A 1 190 ? -9.469 -0.442 -2.147 1.00 96.12 190 HIS A CA 1
ATOM 1487 C C . HIS A 1 190 ? -9.116 -1.465 -3.235 1.00 96.12 190 HIS A C 1
ATOM 1489 O O . HIS A 1 190 ? -7.936 -1.695 -3.474 1.00 96.12 190 HIS A O 1
ATOM 1495 N N . VAL A 1 191 ? -10.100 -2.061 -3.923 1.00 93.00 191 VAL A N 1
ATOM 1496 C CA . VAL A 1 191 ? -9.847 -3.109 -4.928 1.00 93.00 191 VAL A CA 1
ATOM 1497 C C . VAL A 1 191 ? -8.947 -2.621 -6.054 1.00 93.00 191 VAL A C 1
ATOM 1499 O O . VAL A 1 191 ? -8.033 -3.345 -6.432 1.00 93.00 191 VAL A O 1
ATOM 1502 N N . GLU A 1 192 ? -9.160 -1.401 -6.540 1.00 90.62 192 GLU A N 1
ATOM 1503 C CA . GLU A 1 192 ? -8.318 -0.789 -7.571 1.00 90.62 192 GLU A CA 1
ATOM 1504 C C . GLU A 1 192 ? -6.864 -0.682 -7.090 1.00 90.62 192 GLU A C 1
ATOM 1506 O O . GLU A 1 192 ? -5.965 -1.245 -7.697 1.00 90.62 192 GLU A O 1
ATOM 1511 N N . ALA A 1 193 ? -6.633 -0.100 -5.912 1.00 90.94 193 ALA A N 1
ATOM 1512 C CA . ALA A 1 193 ? -5.283 0.078 -5.377 1.00 90.94 193 ALA A CA 1
ATOM 1513 C C . ALA A 1 193 ? -4.551 -1.237 -5.031 1.00 90.94 193 ALA A C 1
ATOM 1515 O O . ALA A 1 193 ? -3.323 -1.257 -4.971 1.00 90.94 193 ALA A O 1
ATOM 1516 N N . VAL A 1 194 ? -5.280 -2.320 -4.732 1.00 93.12 194 VAL A N 1
ATOM 1517 C CA . VAL A 1 194 ? -4.682 -3.588 -4.273 1.00 93.12 194 VAL A CA 1
ATOM 1518 C C . VAL A 1 194 ? -4.573 -4.622 -5.394 1.00 93.12 194 VAL A C 1
ATOM 1520 O O . VAL A 1 194 ? -3.596 -5.369 -5.451 1.00 93.12 194 VAL A O 1
ATOM 1523 N N . SER A 1 195 ? -5.580 -4.696 -6.264 1.00 90.75 195 SER A N 1
ATOM 1524 C CA . SER A 1 195 ? -5.737 -5.779 -7.246 1.00 90.75 195 SER A CA 1
ATOM 1525 C C . SER A 1 195 ? -5.487 -5.355 -8.688 1.00 90.75 195 SER A C 1
ATOM 1527 O O . SER A 1 195 ? -5.400 -6.240 -9.534 1.00 90.75 195 SER A O 1
ATOM 1529 N N . TRP A 1 196 ? -5.410 -4.057 -8.980 1.00 88.81 196 TRP A N 1
ATOM 1530 C CA . TRP A 1 196 ? -5.001 -3.534 -10.285 1.00 88.81 196 TRP A CA 1
ATOM 1531 C C . TRP A 1 196 ? -3.552 -3.036 -10.188 1.00 88.81 196 TRP A C 1
ATOM 1533 O O . TRP A 1 196 ? -3.089 -2.725 -9.084 1.00 88.81 196 TRP A O 1
ATOM 1543 N N . LEU A 1 197 ? -2.812 -3.063 -11.300 1.00 85.44 197 LEU A N 1
ATOM 1544 C CA . LEU A 1 197 ? -1.364 -2.818 -11.350 1.00 85.44 197 LEU A CA 1
ATOM 1545 C C . LEU A 1 197 ? -0.991 -1.715 -12.337 1.00 85.44 197 LEU A C 1
ATOM 1547 O O . LEU A 1 197 ? -1.539 -1.725 -13.449 1.00 85.44 197 LEU A O 1
#

Foldseek 3Di:
DDDDDDDDDDDDDDDDDDDDDDDDDDDDDDDDDDDDDDDDDPPPPDPPPPPPVPPPQDDPVVLVVLLVLLLVLLCVLCVVLLVDAADPPQCVQQAVQQPLLQAPDPVSLVLLQDPPHDCSNNRVDNDSVSSPVNSVLCVVPNRRSSSVLVSLSVVQSVVLSVQLVVQCVVVVHNVRSSVRSNCSSNPCVCCCSRRHD